Protein AF-A0A7W1DJX2-F1 (afdb_monomer_lite)

Radius of gyration: 24.58 Å; chains: 1; bounding box: 69×59×80 Å

Sequence (195 aa):
MTVAGSGSAAWFAEPSQADDTYANRGELVTDWLKRSTVPRAREVRRFLNENLAKVPQDHQLVLYRAHHERWHSAFSELIVARSLQLLGGDIEPEPESEAGTRIDFRACFADGEVGVEVVSPVFDPDAAEVMKRRSSLLEIIESLASPGWRIMVDSLPDLGPSDSKRGFKAAVERLLDNRAPGACSGPQAGRNSAA

Structure (mmCIF, N/CA/C/O backbone):
data_AF-A0A7W1DJX2-F1
#
_entry.id   AF-A0A7W1DJX2-F1
#
loop_
_atom_site.group_PDB
_atom_site.id
_atom_site.type_symbol
_atom_site.label_atom_id
_atom_site.label_alt_id
_atom_site.label_comp_id
_atom_site.label_asym_id
_atom_site.label_entity_id
_atom_site.label_seq_id
_atom_site.pdbx_PDB_ins_code
_atom_site.Cartn_x
_atom_site.Cartn_y
_atom_site.Cartn_z
_atom_site.occupancy
_atom_site.B_iso_or_equiv
_atom_site.auth_seq_id
_atom_site.auth_comp_id
_atom_site.auth_asym_id
_atom_site.auth_atom_id
_atom_site.pdbx_PDB_model_num
ATOM 1 N N . MET A 1 1 ? -36.131 -2.081 4.788 1.00 33.25 1 MET A N 1
ATOM 2 C CA . MET A 1 1 ? -35.997 -2.212 3.324 1.00 33.25 1 MET A CA 1
ATOM 3 C C . MET A 1 1 ? -34.660 -2.890 3.083 1.00 33.25 1 MET A C 1
ATOM 5 O O . MET A 1 1 ? -33.622 -2.272 3.257 1.00 33.25 1 MET A O 1
ATOM 9 N N . THR A 1 2 ? -34.686 -4.203 2.894 1.00 33.34 2 THR A N 1
ATOM 10 C CA . THR A 1 2 ? -33.507 -5.070 2.820 1.00 33.34 2 THR A CA 1
ATOM 11 C C . THR A 1 2 ? -32.995 -5.062 1.386 1.00 33.34 2 THR A C 1
ATOM 13 O O . THR A 1 2 ? -33.677 -5.559 0.492 1.00 33.34 2 THR A O 1
ATOM 16 N N . VAL A 1 3 ? -31.821 -4.475 1.153 1.00 35.72 3 VAL A N 1
ATOM 17 C CA . VAL A 1 3 ? -31.133 -4.612 -0.134 1.00 35.72 3 VAL A CA 1
ATOM 18 C C . VAL A 1 3 ? -30.334 -5.906 -0.084 1.00 35.72 3 VAL A C 1
ATOM 20 O O . VAL A 1 3 ? -29.414 -6.066 0.715 1.00 35.72 3 VAL A O 1
ATOM 23 N N . ALA A 1 4 ? -30.782 -6.853 -0.902 1.00 34.25 4 ALA A N 1
ATOM 24 C CA . ALA A 1 4 ? -30.157 -8.140 -1.134 1.00 34.25 4 ALA A CA 1
ATOM 25 C C . ALA A 1 4 ? -28.725 -7.973 -1.668 1.00 34.25 4 ALA A C 1
ATOM 27 O O . ALA A 1 4 ? -28.439 -7.053 -2.434 1.00 34.25 4 ALA A O 1
ATOM 28 N N . GLY A 1 5 ? -27.842 -8.882 -1.251 1.00 41.16 5 GLY A N 1
ATOM 29 C CA . GLY A 1 5 ? -26.417 -8.863 -1.556 1.00 41.16 5 GLY A CA 1
ATOM 30 C C . GLY A 1 5 ? -26.099 -8.786 -3.048 1.00 41.16 5 GLY A C 1
ATOM 31 O O . GLY A 1 5 ? -26.402 -9.696 -3.817 1.00 41.16 5 GLY A O 1
ATOM 32 N N . SER A 1 6 ? -25.400 -7.722 -3.429 1.00 37.31 6 SER A N 1
ATOM 33 C CA . SER A 1 6 ? -24.494 -7.719 -4.572 1.00 37.31 6 SER A CA 1
ATOM 34 C C . SER A 1 6 ? -23.137 -8.222 -4.084 1.00 37.31 6 SER A C 1
ATOM 36 O O . SER A 1 6 ? -22.627 -7.703 -3.089 1.00 37.31 6 SER A O 1
ATOM 38 N N . GLY A 1 7 ? -22.559 -9.228 -4.746 1.00 41.19 7 GLY A N 1
ATOM 39 C CA . GLY A 1 7 ? -21.215 -9.718 -4.433 1.00 41.19 7 GLY A CA 1
ATOM 40 C C . GLY A 1 7 ? -20.239 -8.550 -4.282 1.00 41.19 7 GLY A C 1
ATOM 41 O O . GLY A 1 7 ? -20.238 -7.647 -5.115 1.00 41.19 7 GLY A O 1
ATOM 42 N N . SER A 1 8 ? -19.483 -8.533 -3.182 1.00 48.84 8 SER A N 1
ATOM 43 C CA . SER A 1 8 ? -18.528 -7.467 -2.869 1.00 48.84 8 SER A CA 1
ATOM 44 C C . SER A 1 8 ? -17.582 -7.286 -4.056 1.00 48.84 8 SER A C 1
ATOM 46 O O . SER A 1 8 ? -16.760 -8.156 -4.345 1.00 48.84 8 SER A O 1
ATOM 48 N N . ALA A 1 9 ? -17.752 -6.191 -4.798 1.00 70.56 9 ALA A N 1
ATOM 49 C CA . ALA A 1 9 ? -16.815 -5.819 -5.840 1.00 70.56 9 ALA A CA 1
ATOM 50 C C . ALA A 1 9 ? -15.470 -5.558 -5.156 1.00 70.56 9 ALA A C 1
ATOM 52 O O . ALA A 1 9 ? -15.380 -4.719 -4.261 1.00 70.56 9 ALA A O 1
ATOM 53 N N . ALA A 1 10 ? -14.449 -6.320 -5.536 1.00 86.44 10 ALA A N 1
ATOM 54 C CA . ALA A 1 10 ? -13.111 -6.156 -4.993 1.00 86.44 10 ALA A CA 1
ATOM 55 C C . ALA A 1 10 ? -12.605 -4.727 -5.250 1.00 86.44 10 ALA A C 1
ATOM 57 O O . ALA A 1 10 ? -12.715 -4.228 -6.371 1.00 86.44 10 ALA A O 1
ATOM 58 N N . TRP A 1 11 ? -12.013 -4.096 -4.232 1.00 93.50 11 TRP A N 1
ATOM 59 C CA . TRP A 1 11 ? -11.404 -2.765 -4.342 1.00 93.50 11 TRP A CA 1
ATOM 60 C C . TRP A 1 11 ? -10.281 -2.741 -5.387 1.00 93.50 11 TRP A C 1
ATOM 62 O O . TRP A 1 11 ? -10.164 -1.800 -6.168 1.00 93.50 11 TRP A O 1
ATOM 72 N N . PHE A 1 12 ? -9.496 -3.817 -5.446 1.00 94.62 12 PHE A N 1
ATOM 73 C CA . PHE A 1 12 ? -8.469 -4.045 -6.456 1.00 94.62 12 PHE A CA 1
ATOM 74 C C . PHE A 1 12 ? -8.822 -5.276 -7.293 1.00 94.62 12 PHE A C 1
ATOM 76 O O . PHE A 1 12 ? -8.425 -6.397 -6.964 1.00 94.62 12 PHE A O 1
ATOM 83 N N . ALA A 1 13 ? -9.603 -5.079 -8.353 1.00 94.94 13 ALA A N 1
ATOM 84 C CA . ALA A 1 13 ? -10.030 -6.159 -9.240 1.00 94.94 13 ALA A CA 1
ATOM 85 C C . ALA A 1 13 ? -8.870 -6.740 -10.071 1.00 94.94 13 ALA A C 1
ATOM 87 O O . ALA A 1 13 ? -7.906 -6.045 -10.396 1.00 94.94 13 ALA A O 1
ATOM 88 N N . GLU A 1 14 ? -8.980 -8.019 -10.437 1.00 93.88 14 GLU A N 1
ATOM 89 C CA . GLU A 1 14 ? -8.076 -8.633 -11.415 1.00 93.88 14 GLU A CA 1
ATOM 90 C C . GLU A 1 14 ? -8.341 -8.029 -12.810 1.00 93.88 14 GLU A C 1
ATOM 92 O O . GLU A 1 14 ? -9.506 -7.929 -13.212 1.00 93.88 14 GLU A O 1
ATOM 97 N N . PRO A 1 15 ? -7.299 -7.635 -13.565 1.00 95.19 15 PRO A N 1
ATOM 98 C CA . PRO A 1 15 ? -7.458 -7.176 -14.941 1.00 95.19 15 PRO A CA 1
ATOM 99 C C . PRO A 1 15 ? -7.988 -8.293 -15.847 1.00 95.19 15 PRO A C 1
ATOM 101 O O . PRO A 1 15 ? -7.634 -9.462 -15.709 1.00 95.19 15 PRO A O 1
ATOM 104 N N . SER A 1 16 ? -8.818 -7.921 -16.823 1.00 92.75 16 SER A N 1
ATOM 105 C CA . SER A 1 16 ? -9.370 -8.858 -17.809 1.00 92.75 16 SER A CA 1
ATOM 106 C C . SER A 1 16 ? -8.402 -9.191 -18.947 1.00 92.75 16 SER A C 1
ATOM 108 O O . SER A 1 16 ? -8.580 -10.198 -19.631 1.00 92.75 16 SER A O 1
ATOM 110 N N . GLN A 1 17 ? -7.391 -8.349 -19.166 1.00 94.81 17 GLN A N 1
ATOM 111 C CA . GLN A 1 17 ? -6.378 -8.521 -20.203 1.00 94.81 17 GLN A CA 1
ATOM 112 C C . GLN A 1 17 ? -5.052 -8.958 -19.583 1.00 94.81 17 GLN A C 1
ATOM 114 O O . GLN A 1 17 ? -4.682 -8.494 -18.507 1.00 94.81 17 GLN A O 1
ATOM 119 N N . ALA A 1 18 ? -4.344 -9.853 -20.274 1.00 94.38 18 ALA A N 1
ATOM 120 C CA . ALA A 1 18 ? -3.027 -10.303 -19.850 1.00 94.38 18 ALA A CA 1
ATOM 121 C C . ALA A 1 18 ? -1.993 -9.178 -19.990 1.00 94.38 18 ALA A C 1
ATOM 123 O O . ALA A 1 18 ? -1.867 -8.565 -21.049 1.00 94.38 18 ALA A O 1
ATOM 124 N N . ASP A 1 19 ? -1.227 -8.960 -18.930 1.00 93.94 19 ASP A N 1
ATOM 125 C CA . ASP A 1 19 ? -0.112 -8.027 -18.865 1.00 93.94 19 ASP A CA 1
ATOM 126 C C . ASP A 1 19 ? 0.943 -8.579 -17.898 1.00 93.94 19 ASP A C 1
ATOM 128 O O . ASP A 1 19 ? 0.924 -8.358 -16.683 1.00 93.94 19 ASP A O 1
ATOM 132 N N . ASP A 1 20 ? 1.907 -9.304 -18.455 1.00 92.94 20 ASP A N 1
ATOM 133 C CA . ASP A 1 20 ? 2.959 -9.951 -17.674 1.00 92.94 20 ASP A CA 1
ATOM 134 C C . ASP A 1 20 ? 4.145 -9.016 -17.394 1.00 92.94 20 ASP A C 1
ATOM 136 O O . ASP A 1 20 ? 5.288 -9.472 -17.257 1.00 92.94 20 ASP A O 1
ATOM 140 N N . THR A 1 21 ? 3.918 -7.700 -17.370 1.00 89.81 21 THR A N 1
ATOM 141 C CA . THR A 1 21 ? 4.947 -6.707 -17.047 1.00 89.81 21 THR A CA 1
ATOM 142 C C . THR A 1 21 ? 4.876 -6.269 -15.582 1.00 89.81 21 THR A C 1
ATOM 144 O O . THR A 1 21 ? 3.834 -6.306 -14.921 1.00 89.81 21 THR A O 1
ATOM 147 N N . TYR A 1 22 ? 6.034 -5.881 -15.052 1.00 89.94 22 TYR A N 1
ATOM 148 C CA . TYR A 1 22 ? 6.157 -5.297 -13.719 1.00 89.94 22 TYR A CA 1
ATOM 149 C C . TYR A 1 22 ? 5.893 -3.785 -13.770 1.00 89.94 22 TYR A C 1
ATOM 151 O O . TYR A 1 22 ? 5.678 -3.220 -14.845 1.00 89.94 22 TYR A O 1
ATOM 159 N N . ALA A 1 23 ? 5.883 -3.145 -12.599 1.00 87.31 23 ALA A N 1
ATOM 160 C CA . ALA A 1 23 ? 5.737 -1.701 -12.500 1.00 87.31 23 ALA A CA 1
ATOM 161 C C . ALA A 1 23 ? 6.861 -0.999 -13.276 1.00 87.31 23 ALA A C 1
ATOM 163 O O . ALA A 1 23 ? 8.038 -1.341 -13.120 1.00 87.31 23 ALA A O 1
ATOM 164 N N . ASN A 1 24 ? 6.491 -0.020 -14.094 1.00 83.81 24 ASN A N 1
ATOM 165 C CA . ASN A 1 24 ? 7.441 0.868 -14.745 1.00 83.81 24 ASN A CA 1
ATOM 166 C C . ASN A 1 24 ? 8.019 1.851 -13.723 1.00 83.81 24 ASN A C 1
ATOM 168 O O . ASN A 1 24 ? 7.435 2.126 -12.671 1.00 83.81 24 ASN A O 1
ATOM 172 N N . ARG A 1 25 ? 9.178 2.427 -14.040 1.00 78.06 25 ARG A N 1
ATOM 173 C CA . ARG A 1 25 ? 9.756 3.475 -13.202 1.00 78.06 25 ARG A CA 1
ATOM 174 C C . ARG A 1 25 ? 8.813 4.683 -13.146 1.00 78.06 25 ARG A C 1
ATOM 176 O O . ARG A 1 25 ? 8.364 5.169 -14.177 1.00 78.06 25 ARG A O 1
ATOM 183 N N . GLY A 1 26 ? 8.535 5.165 -11.935 1.00 78.50 26 GLY A N 1
ATOM 184 C CA . GLY A 1 26 ? 7.630 6.298 -11.701 1.00 78.50 26 GLY A CA 1
ATOM 185 C C . GLY A 1 26 ? 6.141 5.957 -11.805 1.00 78.50 26 GLY A C 1
ATOM 186 O O . GLY A 1 26 ? 5.311 6.824 -11.551 1.00 78.50 26 GLY A O 1
ATOM 187 N N . GLU A 1 27 ? 5.790 4.713 -12.139 1.00 88.25 27 GLU A N 1
ATOM 188 C CA . GLU A 1 27 ? 4.404 4.260 -12.120 1.00 88.25 27 GLU A CA 1
ATOM 189 C C . GLU A 1 27 ? 3.911 4.107 -10.679 1.00 88.25 27 GLU A C 1
ATOM 191 O O . GLU A 1 27 ? 4.596 3.540 -9.821 1.00 88.25 27 GLU A O 1
ATOM 196 N N . LEU A 1 28 ? 2.694 4.586 -10.413 1.00 89.81 28 LEU A N 1
ATOM 197 C CA . LEU A 1 28 ? 2.045 4.358 -9.130 1.00 89.81 28 LEU A CA 1
ATOM 198 C C . LEU A 1 28 ? 1.745 2.869 -8.966 1.00 89.81 28 LEU A C 1
ATOM 200 O O . LEU A 1 28 ? 1.235 2.216 -9.876 1.00 89.81 28 LEU A O 1
ATOM 204 N N . VAL A 1 29 ? 1.982 2.334 -7.766 1.00 92.81 29 VAL A N 1
ATOM 205 C CA . VAL A 1 29 ? 1.725 0.914 -7.480 1.00 92.81 29 VAL A CA 1
ATOM 206 C C . VAL A 1 29 ? 0.274 0.549 -7.795 1.00 92.81 29 VAL A C 1
ATOM 208 O O . VAL A 1 29 ? 0.016 -0.497 -8.378 1.00 92.81 29 VAL A O 1
ATOM 211 N N . THR A 1 30 ? -0.674 1.432 -7.481 1.00 94.62 30 THR A N 1
ATOM 212 C CA . THR A 1 30 ? -2.095 1.212 -7.779 1.00 94.62 30 THR A CA 1
ATOM 213 C C . THR A 1 30 ? -2.394 1.129 -9.276 1.00 94.62 30 THR A C 1
ATOM 215 O O . THR A 1 30 ? -3.248 0.337 -9.662 1.00 94.62 30 THR A O 1
ATOM 218 N N . ASP A 1 31 ? -1.684 1.869 -10.127 1.00 94.75 31 ASP A N 1
ATOM 219 C CA . ASP A 1 31 ? -1.866 1.802 -11.581 1.00 94.75 31 ASP A CA 1
ATOM 220 C C . ASP A 1 31 ? -1.257 0.527 -12.163 1.00 94.75 31 ASP A C 1
ATOM 222 O O . ASP A 1 31 ? -1.909 -0.163 -12.950 1.00 94.75 31 ASP A O 1
ATOM 226 N N . TRP A 1 32 ? -0.084 0.124 -11.668 1.00 95.94 32 TRP A N 1
ATOM 227 C CA . TRP A 1 32 ? 0.483 -1.182 -11.994 1.00 95.94 32 TRP A CA 1
ATOM 228 C C . TRP A 1 32 ? -0.469 -2.326 -11.604 1.00 95.94 32 TRP A C 1
ATOM 230 O O . TRP A 1 32 ? -0.717 -3.232 -12.404 1.00 95.94 32 TRP A O 1
ATOM 240 N N . LEU A 1 33 ? -1.067 -2.273 -10.407 1.00 96.56 33 LEU A N 1
ATOM 241 C CA . LEU A 1 33 ? -2.028 -3.281 -9.947 1.00 96.56 33 LEU A CA 1
ATOM 242 C C . LEU A 1 33 ? -3.316 -3.321 -10.782 1.00 96.56 33 LEU A C 1
ATOM 244 O O . LEU A 1 33 ? -3.929 -4.384 -10.848 1.00 96.56 33 LEU A O 1
ATOM 248 N N . LYS A 1 34 ? -3.732 -2.219 -11.420 1.00 95.06 34 LYS A N 1
ATOM 249 C CA . LYS A 1 34 ? -4.924 -2.202 -12.290 1.00 95.06 34 LYS A CA 1
ATOM 250 C C . LYS A 1 34 ? -4.721 -2.966 -13.593 1.00 95.06 34 LYS A C 1
ATOM 252 O O . LYS A 1 34 ? -5.702 -3.452 -14.144 1.00 95.06 34 LYS A O 1
ATOM 257 N N . ARG A 1 35 ? -3.488 -3.038 -14.104 1.00 96.12 35 ARG A N 1
ATOM 258 C CA . ARG A 1 35 ? -3.194 -3.649 -15.411 1.00 96.12 35 ARG A CA 1
ATOM 259 C C . ARG A 1 35 ? -2.477 -4.991 -15.324 1.00 96.12 35 ARG A C 1
ATOM 261 O O . ARG A 1 35 ? -2.770 -5.863 -16.123 1.00 96.12 35 ARG A O 1
ATOM 268 N N . SER A 1 36 ? -1.580 -5.184 -14.356 1.00 96.00 36 SER A N 1
ATOM 269 C CA . SER A 1 36 ? -0.636 -6.306 -14.367 1.00 96.00 36 SER A CA 1
ATOM 270 C C . SER A 1 36 ? -1.241 -7.638 -13.917 1.00 96.00 36 SER A C 1
ATOM 272 O O . SER A 1 36 ? -1.871 -7.730 -12.858 1.00 96.00 36 SER A O 1
ATOM 274 N N . THR A 1 37 ? -0.962 -8.703 -14.667 1.00 96.50 37 THR A N 1
ATOM 275 C CA . THR A 1 37 ? -1.317 -10.098 -14.360 1.00 96.50 37 THR A CA 1
ATOM 276 C C . THR A 1 37 ? -0.175 -10.911 -13.760 1.00 96.50 37 THR A C 1
ATOM 278 O O . THR A 1 37 ? -0.350 -12.107 -13.514 1.00 96.50 37 THR A O 1
ATOM 281 N N . VAL A 1 38 ? 0.989 -10.306 -13.487 1.00 96.06 38 VAL A N 1
ATOM 282 C CA . VAL A 1 38 ? 2.111 -11.053 -12.894 1.00 96.06 38 VAL A CA 1
ATOM 283 C C . VAL A 1 38 ? 1.725 -11.616 -11.517 1.00 96.06 38 VAL A C 1
ATOM 285 O O . VAL A 1 38 ? 0.980 -10.962 -10.778 1.00 96.06 38 VAL A O 1
ATOM 288 N N . PRO A 1 39 ? 2.262 -12.784 -11.103 1.00 95.56 39 PRO A N 1
ATOM 289 C CA . PRO A 1 39 ? 1.892 -13.418 -9.834 1.00 95.56 39 PRO A CA 1
ATOM 290 C C . PRO A 1 39 ? 1.996 -12.484 -8.624 1.00 95.56 39 PRO A C 1
ATOM 292 O O . PRO A 1 39 ? 1.115 -12.467 -7.774 1.00 95.56 39 PRO A O 1
ATOM 295 N N . ARG A 1 40 ? 3.023 -11.626 -8.584 1.00 95.12 40 ARG A N 1
ATOM 296 C CA . ARG A 1 40 ? 3.190 -10.641 -7.508 1.00 95.12 40 ARG A CA 1
ATOM 297 C C . ARG A 1 40 ? 2.035 -9.635 -7.434 1.00 95.12 40 ARG A C 1
ATOM 299 O O . ARG A 1 40 ? 1.611 -9.304 -6.335 1.00 95.12 40 ARG A O 1
ATOM 306 N N . ALA A 1 41 ? 1.531 -9.150 -8.568 1.00 96.12 41 ALA A N 1
ATOM 307 C CA . ALA A 1 41 ? 0.415 -8.206 -8.586 1.00 96.12 41 ALA A CA 1
ATOM 308 C C . ALA A 1 41 ? -0.873 -8.870 -8.074 1.00 96.12 41 ALA A C 1
ATOM 310 O O . ALA A 1 41 ? -1.587 -8.278 -7.269 1.00 96.12 41 ALA A O 1
ATOM 311 N N . ARG A 1 42 ? -1.112 -10.134 -8.455 1.00 96.44 42 ARG A N 1
ATOM 312 C CA . ARG A 1 42 ? -2.235 -10.943 -7.946 1.00 96.44 42 ARG A CA 1
ATOM 313 C C . ARG A 1 42 ? -2.189 -11.101 -6.433 1.00 96.44 42 ARG A C 1
ATOM 315 O O . ARG A 1 42 ? -3.187 -10.875 -5.758 1.00 96.44 42 ARG A O 1
ATOM 322 N N . GLU A 1 43 ? -1.019 -11.442 -5.908 1.00 97.44 43 GLU A N 1
ATOM 323 C CA . GLU A 1 43 ? -0.788 -11.606 -4.473 1.00 97.44 43 GLU A CA 1
ATOM 324 C C . GLU A 1 43 ? -1.017 -10.307 -3.696 1.00 97.44 43 GLU A C 1
ATOM 326 O O . GLU A 1 43 ? -1.687 -10.3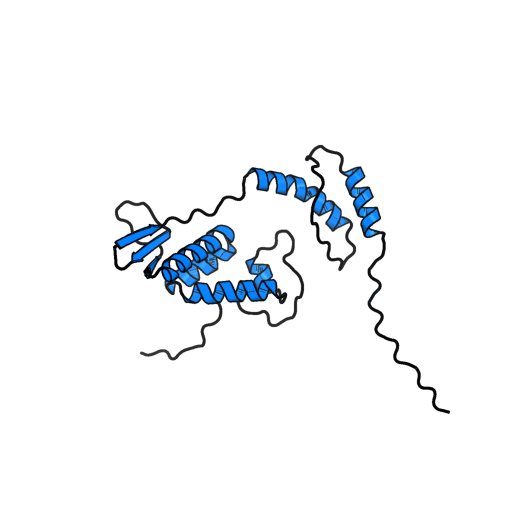12 -2.665 1.00 97.44 43 GLU A O 1
ATOM 331 N N . VAL A 1 44 ? -0.536 -9.177 -4.222 1.00 96.44 44 VAL A N 1
ATOM 332 C CA . VAL A 1 44 ? -0.777 -7.863 -3.612 1.00 96.44 44 VAL A CA 1
ATOM 333 C C . VAL A 1 44 ? -2.265 -7.508 -3.646 1.00 96.44 44 VAL A C 1
ATOM 335 O O . VAL A 1 44 ? -2.803 -7.107 -2.618 1.00 96.44 44 VAL A O 1
ATOM 338 N N . ARG A 1 45 ? -2.963 -7.700 -4.777 1.00 97.44 45 ARG A N 1
ATOM 339 C CA . ARG A 1 45 ? -4.420 -7.482 -4.858 1.00 97.44 45 ARG A CA 1
ATOM 340 C C . ARG A 1 45 ? -5.173 -8.347 -3.853 1.00 97.44 45 ARG A C 1
ATOM 342 O O . ARG A 1 45 ? -6.028 -7.832 -3.137 1.00 97.44 45 ARG A O 1
ATOM 349 N N . ARG A 1 46 ? -4.844 -9.640 -3.776 1.00 97.06 46 ARG A N 1
ATOM 350 C CA . ARG A 1 46 ? -5.431 -10.575 -2.809 1.00 97.06 46 ARG A CA 1
ATOM 351 C C . ARG A 1 46 ? -5.241 -10.065 -1.384 1.00 97.06 46 ARG A C 1
ATOM 353 O O . ARG A 1 46 ? -6.230 -9.871 -0.687 1.00 97.06 46 ARG A O 1
ATOM 360 N N . PHE A 1 47 ? -3.998 -9.774 -1.000 1.00 97.06 47 PHE A N 1
ATOM 361 C CA . PHE A 1 47 ? -3.663 -9.263 0.325 1.00 97.06 47 PHE A CA 1
ATOM 362 C C . PHE A 1 47 ? -4.454 -7.994 0.670 1.00 97.06 47 PHE A C 1
ATOM 364 O O . PHE A 1 47 ? -5.042 -7.911 1.747 1.00 97.06 47 PHE A O 1
ATOM 371 N N . LEU A 1 48 ? -4.492 -7.016 -0.240 1.00 97.19 48 LEU A N 1
ATOM 372 C CA . LEU A 1 48 ? -5.199 -5.755 -0.020 1.00 97.19 48 LEU A CA 1
ATOM 373 C C . LEU A 1 48 ? -6.702 -5.971 0.136 1.00 97.19 48 LEU A C 1
ATOM 375 O O . LEU A 1 48 ? -7.285 -5.476 1.094 1.00 97.19 48 LEU A O 1
ATOM 379 N N . ASN A 1 49 ? -7.328 -6.721 -0.772 1.00 97.06 49 ASN A N 1
ATOM 380 C CA . ASN A 1 49 ? -8.770 -6.957 -0.734 1.00 97.06 49 ASN A CA 1
ATOM 381 C C . ASN A 1 49 ? -9.188 -7.739 0.517 1.00 97.06 49 ASN A C 1
ATOM 383 O O . ASN A 1 49 ? -10.161 -7.367 1.168 1.00 97.06 49 ASN A O 1
ATOM 387 N N . GLU A 1 50 ? -8.448 -8.795 0.870 1.00 96.31 50 GLU A N 1
ATOM 388 C CA . GLU A 1 50 ? -8.726 -9.611 2.056 1.00 96.31 50 GLU A CA 1
ATOM 389 C C . GLU A 1 50 ? -8.654 -8.787 3.340 1.00 96.31 50 GLU A C 1
ATOM 391 O O . GLU A 1 50 ? -9.501 -8.942 4.217 1.00 96.31 50 GLU A O 1
ATOM 396 N N . ASN A 1 51 ? -7.664 -7.900 3.447 1.00 96.56 51 ASN A N 1
ATOM 397 C CA . ASN A 1 51 ? -7.459 -7.092 4.640 1.00 96.56 51 ASN A CA 1
ATOM 398 C C . ASN A 1 51 ? -8.384 -5.873 4.691 1.00 96.56 51 ASN A C 1
ATOM 400 O O . ASN A 1 51 ? -8.973 -5.619 5.738 1.00 96.56 51 ASN A O 1
ATOM 404 N N . LEU A 1 52 ? -8.599 -5.165 3.579 1.00 95.38 52 LEU A N 1
ATOM 405 C CA . LEU A 1 52 ? -9.548 -4.049 3.530 1.00 95.38 52 LEU A CA 1
ATOM 406 C C . LEU A 1 52 ? -10.959 -4.499 3.899 1.00 95.38 52 LEU A C 1
ATOM 408 O O . LEU A 1 52 ? -11.623 -3.824 4.674 1.00 95.38 52 LEU A O 1
ATOM 412 N N . ALA A 1 53 ? -11.391 -5.677 3.440 1.00 94.75 53 ALA A N 1
ATOM 413 C CA . ALA A 1 53 ? -12.713 -6.212 3.762 1.00 94.75 53 ALA A CA 1
ATOM 414 C C . ALA A 1 53 ? -12.947 -6.465 5.268 1.00 94.75 53 ALA A C 1
ATOM 416 O O . ALA A 1 53 ? -14.085 -6.703 5.669 1.00 94.75 53 ALA A O 1
ATOM 417 N N . LYS A 1 54 ? -11.896 -6.453 6.102 1.00 94.25 54 LYS A N 1
ATOM 418 C CA . LYS A 1 54 ? -11.986 -6.625 7.564 1.00 94.25 54 LYS A CA 1
ATOM 419 C C . LYS A 1 54 ? -11.986 -5.309 8.340 1.00 94.25 54 LYS A C 1
ATOM 421 O O . LYS A 1 54 ? -12.287 -5.315 9.531 1.00 94.25 54 LYS A O 1
ATOM 426 N N . VAL A 1 55 ? -11.637 -4.206 7.690 1.00 91.69 55 VAL A N 1
ATOM 427 C CA . VAL A 1 55 ? -11.684 -2.864 8.277 1.00 91.69 55 VAL A CA 1
ATOM 428 C C . VAL A 1 55 ? -13.134 -2.348 8.217 1.00 91.69 55 VAL A C 1
ATOM 430 O O . VAL A 1 55 ? -13.860 -2.735 7.292 1.00 91.69 55 VAL A O 1
ATOM 433 N N . PRO A 1 56 ? -13.593 -1.501 9.164 1.00 90.56 56 PRO A N 1
ATOM 434 C CA . PRO A 1 56 ? -14.920 -0.890 9.099 1.00 90.56 56 PRO A CA 1
ATOM 435 C C . PRO A 1 56 ? -15.217 -0.267 7.734 1.00 90.56 56 PRO A C 1
ATOM 437 O O . PRO A 1 56 ? -14.356 0.383 7.140 1.00 90.56 56 PRO A O 1
ATOM 440 N N . GLN A 1 57 ? -16.435 -0.491 7.233 1.00 89.38 57 GLN A N 1
ATOM 441 C CA . GLN A 1 57 ? -16.816 -0.201 5.847 1.00 89.38 57 GLN A CA 1
ATOM 442 C C . GLN A 1 57 ? -16.536 1.251 5.439 1.00 89.38 57 GLN A C 1
ATOM 444 O O . GLN A 1 57 ? -16.018 1.485 4.345 1.00 89.38 57 GLN A O 1
ATOM 449 N N . ASP A 1 58 ? -16.815 2.200 6.329 1.00 86.31 58 ASP A N 1
ATOM 450 C CA . ASP A 1 58 ? -16.625 3.629 6.073 1.00 86.31 58 ASP A CA 1
ATOM 451 C C . ASP A 1 58 ? -15.146 3.990 5.858 1.00 86.31 58 ASP A C 1
ATOM 453 O O . ASP A 1 58 ? -14.825 4.855 5.042 1.00 86.31 58 ASP A O 1
ATOM 457 N N . HIS A 1 59 ? -14.229 3.250 6.489 1.00 88.94 59 HIS A N 1
ATOM 458 C CA . HIS A 1 59 ? -12.786 3.470 6.362 1.00 88.94 59 HIS A CA 1
ATOM 459 C C . HIS A 1 59 ? -12.147 2.716 5.196 1.00 88.94 59 HIS A C 1
ATOM 461 O O . HIS A 1 59 ? -11.056 3.065 4.746 1.00 88.94 59 HIS A O 1
ATOM 467 N N . GLN A 1 60 ? -12.825 1.711 4.632 1.00 92.56 60 GLN A N 1
ATOM 468 C CA . GLN A 1 60 ? -12.301 0.976 3.474 1.00 92.56 60 GLN A CA 1
ATOM 469 C C . GLN A 1 60 ? -12.080 1.902 2.274 1.00 92.56 60 GLN A C 1
ATOM 471 O O . GLN A 1 60 ? -11.043 1.828 1.614 1.00 92.56 60 GLN A O 1
ATOM 476 N N . LEU A 1 61 ? -13.034 2.804 2.008 1.00 91.00 61 LEU A N 1
ATOM 477 C CA . LEU A 1 61 ? -12.932 3.766 0.909 1.00 91.00 61 LEU A CA 1
ATOM 478 C C . LEU A 1 61 ? -11.825 4.800 1.158 1.00 91.00 61 LEU A C 1
ATOM 480 O O . LEU A 1 61 ? -11.135 5.192 0.213 1.00 91.00 61 LEU A O 1
ATOM 484 N N . VAL A 1 62 ? -11.656 5.229 2.412 1.00 91.06 62 VAL A N 1
ATOM 485 C CA . VAL A 1 62 ? -10.602 6.166 2.827 1.00 91.06 62 VAL A CA 1
ATOM 486 C C . VAL A 1 62 ? -9.234 5.545 2.569 1.00 91.06 62 VAL A C 1
ATOM 488 O O . VAL A 1 62 ? -8.441 6.109 1.812 1.00 91.06 62 VAL A O 1
ATOM 491 N N . LEU A 1 63 ? -9.000 4.334 3.081 1.00 92.19 63 LEU A N 1
ATOM 492 C CA . LEU A 1 63 ? -7.763 3.594 2.846 1.00 92.19 63 LEU A CA 1
ATOM 493 C C . LEU A 1 63 ? -7.535 3.317 1.360 1.00 92.19 63 LEU A C 1
ATOM 495 O O . LEU A 1 63 ? -6.421 3.501 0.874 1.00 92.19 63 LEU A O 1
ATOM 499 N N . TYR A 1 64 ? -8.563 2.911 0.610 1.00 92.75 64 TYR A N 1
ATOM 500 C CA . TYR A 1 64 ? -8.438 2.667 -0.828 1.00 92.75 64 TYR A CA 1
ATOM 501 C C . TYR A 1 64 ? -7.938 3.910 -1.581 1.00 92.75 64 TYR A C 1
ATOM 503 O O . TYR A 1 64 ? -6.994 3.818 -2.370 1.00 92.75 64 TYR A O 1
ATOM 511 N N . ARG A 1 65 ? -8.513 5.088 -1.303 1.00 92.25 65 ARG A N 1
ATOM 512 C CA . ARG A 1 65 ? -8.056 6.360 -1.891 1.00 92.25 65 ARG A CA 1
ATOM 513 C C . ARG A 1 65 ? -6.645 6.717 -1.429 1.00 92.25 65 ARG A C 1
ATOM 515 O O . ARG A 1 65 ? -5.804 7.065 -2.255 1.00 92.25 65 ARG A O 1
ATOM 522 N N . ALA A 1 66 ? -6.355 6.542 -0.142 1.00 91.31 66 ALA A N 1
ATOM 523 C CA . ALA A 1 66 ? -5.038 6.817 0.418 1.00 91.31 66 ALA A CA 1
ATOM 524 C C . ALA A 1 66 ? -3.934 5.939 -0.201 1.00 91.31 66 ALA A C 1
ATOM 526 O O . ALA A 1 66 ? -2.815 6.415 -0.366 1.00 91.31 66 ALA A O 1
ATOM 527 N N . HIS A 1 67 ? -4.222 4.704 -0.629 1.00 93.12 67 HIS A N 1
ATOM 528 C CA . HIS A 1 67 ? -3.244 3.874 -1.350 1.00 93.12 67 HIS A CA 1
ATOM 529 C C . HIS A 1 67 ? -2.838 4.472 -2.706 1.00 93.12 67 HIS A C 1
ATOM 531 O O . HIS A 1 67 ? -1.724 4.225 -3.169 1.00 93.12 67 HIS A O 1
ATOM 537 N N . HIS A 1 68 ? -3.709 5.254 -3.351 1.00 90.31 68 HIS A N 1
ATOM 538 C CA . HIS A 1 68 ? -3.378 5.918 -4.611 1.00 90.31 68 HIS A CA 1
ATOM 539 C C . HIS A 1 68 ? -2.428 7.104 -4.398 1.00 90.31 68 HIS A C 1
ATOM 541 O O . HIS A 1 68 ? -1.476 7.270 -5.153 1.00 90.31 68 HIS A O 1
ATOM 547 N N . GLU A 1 69 ? -2.655 7.886 -3.343 1.00 87.31 69 GLU A N 1
ATOM 548 C CA . GLU A 1 69 ? -1.932 9.138 -3.082 1.00 87.31 69 GLU A CA 1
ATOM 549 C C . GLU A 1 69 ? -0.682 8.943 -2.212 1.00 87.31 69 GLU A C 1
ATOM 551 O O . GLU A 1 69 ? 0.342 9.595 -2.405 1.00 87.31 69 GLU A O 1
ATOM 556 N N . ARG A 1 70 ? -0.767 8.048 -1.223 1.00 88.62 70 ARG A N 1
ATOM 557 C CA . ARG A 1 70 ? 0.194 7.879 -0.124 1.00 88.62 70 ARG A CA 1
ATOM 558 C C . ARG A 1 70 ? 0.431 6.399 0.170 1.00 88.62 70 ARG A C 1
ATOM 560 O O . ARG A 1 70 ? 0.297 5.958 1.311 1.00 88.62 70 ARG A O 1
ATOM 567 N N . TRP A 1 71 ? 0.807 5.640 -0.861 1.00 89.94 71 TRP A N 1
ATOM 568 C CA . TRP A 1 71 ? 0.940 4.176 -0.820 1.00 89.94 71 TRP A CA 1
ATOM 569 C C . TRP A 1 71 ? 1.558 3.628 0.476 1.00 89.94 71 TRP A C 1
ATOM 571 O O . TRP A 1 71 ? 0.939 2.811 1.146 1.00 89.94 71 TRP A O 1
ATOM 581 N N . HIS A 1 72 ? 2.755 4.087 0.861 1.00 87.50 72 HIS A N 1
ATOM 582 C CA . HIS A 1 72 ? 3.461 3.552 2.033 1.00 87.50 72 HIS A CA 1
ATOM 583 C C . HIS A 1 72 ? 2.736 3.813 3.355 1.00 87.50 72 HIS A C 1
ATOM 585 O O . HIS A 1 72 ? 2.691 2.930 4.212 1.00 87.50 72 HIS A O 1
ATOM 591 N N . SER A 1 73 ? 2.142 4.998 3.498 1.00 88.38 73 SER A N 1
ATOM 592 C CA . SER A 1 73 ? 1.380 5.366 4.690 1.00 88.38 73 SER A CA 1
ATOM 593 C C . SER A 1 73 ? 0.106 4.542 4.787 1.00 88.38 73 SER A C 1
ATOM 595 O O . SER A 1 73 ? -0.064 3.841 5.777 1.00 88.38 73 SER A O 1
ATOM 597 N N . ALA A 1 74 ? -0.701 4.505 3.726 1.00 92.38 74 ALA A N 1
ATOM 598 C CA . ALA A 1 74 ? -1.944 3.738 3.710 1.00 92.38 74 ALA A CA 1
ATOM 599 C C . ALA A 1 74 ? -1.713 2.223 3.871 1.00 92.38 74 ALA A C 1
ATOM 601 O O . ALA A 1 74 ? -2.489 1.531 4.529 1.00 92.38 74 ALA A O 1
ATOM 602 N N . PHE A 1 75 ? -0.624 1.699 3.300 1.00 93.31 75 PHE A N 1
ATOM 603 C CA . PHE A 1 75 ? -0.260 0.293 3.449 1.00 93.31 75 PHE A CA 1
ATOM 604 C C . PHE A 1 75 ? 0.166 -0.036 4.886 1.00 93.31 75 PHE A C 1
ATOM 606 O O . PHE A 1 75 ? -0.256 -1.054 5.432 1.00 93.31 75 PHE A O 1
ATOM 613 N N . SER A 1 76 ? 0.969 0.829 5.517 1.00 91.75 76 SER A N 1
ATOM 614 C CA . SER A 1 76 ? 1.371 0.666 6.925 1.00 91.75 76 SER A CA 1
ATOM 615 C C . SER A 1 76 ? 0.161 0.744 7.852 1.00 91.75 76 SER A C 1
ATOM 617 O O . SER A 1 76 ? 0.007 -0.084 8.746 1.00 91.75 76 SER A O 1
ATOM 619 N N . GLU A 1 77 ? -0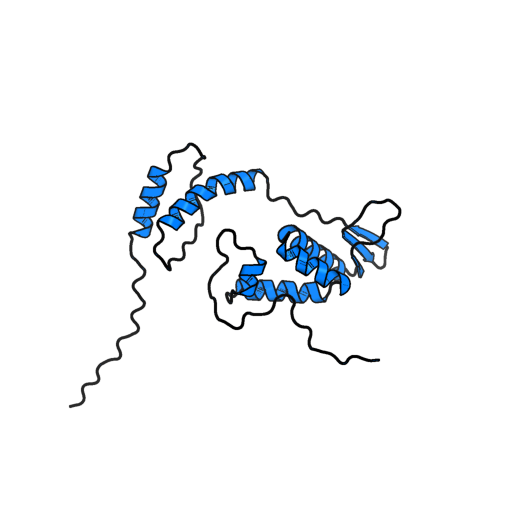.727 1.695 7.586 1.00 93.56 77 GLU A N 1
ATOM 620 C CA . GLU A 1 77 ? -1.976 1.896 8.306 1.00 93.56 77 GLU A CA 1
ATOM 621 C C . GLU A 1 77 ? -2.859 0.632 8.264 1.00 93.56 77 GLU A C 1
ATOM 623 O O . GLU A 1 77 ? -3.278 0.126 9.308 1.00 93.56 77 GLU A O 1
ATOM 628 N N . LEU A 1 78 ? -3.037 0.032 7.079 1.00 95.19 78 LEU A N 1
ATOM 629 C CA . LEU A 1 78 ? -3.767 -1.229 6.910 1.00 95.19 78 LEU A CA 1
ATOM 630 C C . LEU A 1 78 ? -3.123 -2.395 7.680 1.00 95.19 78 LEU A C 1
ATOM 632 O O . LEU A 1 78 ? -3.831 -3.187 8.307 1.00 95.19 78 LEU A O 1
ATOM 636 N N . ILE A 1 79 ? -1.791 -2.516 7.635 1.00 94.50 79 ILE A N 1
ATOM 637 C CA . ILE A 1 79 ? -1.046 -3.560 8.356 1.00 94.50 79 ILE A CA 1
ATOM 638 C C . ILE A 1 79 ? -1.269 -3.434 9.865 1.00 94.50 79 ILE A C 1
ATOM 640 O O . ILE A 1 79 ? -1.547 -4.438 10.527 1.00 94.50 79 ILE A O 1
ATOM 644 N N . VAL A 1 80 ? -1.168 -2.220 10.411 1.00 94.19 80 VAL A N 1
ATOM 645 C CA . VAL A 1 80 ? -1.344 -1.965 11.847 1.00 94.19 80 VAL A CA 1
ATOM 646 C C . VAL A 1 80 ? -2.782 -2.252 12.275 1.00 94.19 80 VAL A C 1
ATOM 648 O O . VAL A 1 80 ? -2.979 -3.033 13.207 1.00 94.19 80 VAL A O 1
ATOM 651 N N . ALA A 1 81 ? -3.779 -1.728 11.554 1.00 94.31 81 ALA A N 1
ATOM 652 C CA . ALA A 1 81 ? -5.191 -1.973 11.853 1.00 94.31 81 ALA A CA 1
ATOM 653 C C . ALA A 1 81 ? -5.509 -3.476 11.902 1.00 94.31 81 ALA A C 1
ATOM 655 O O . ALA A 1 81 ? -6.109 -3.977 12.854 1.00 94.31 81 ALA A O 1
ATOM 656 N N . ARG A 1 82 ? -5.038 -4.235 10.906 1.00 96.19 82 ARG A N 1
ATOM 657 C CA . ARG A 1 82 ? -5.253 -5.686 10.857 1.00 96.19 82 ARG A CA 1
ATOM 658 C C . ARG A 1 82 ? -4.504 -6.447 11.932 1.00 96.19 82 ARG A C 1
ATOM 660 O O . ARG A 1 82 ? -5.037 -7.432 12.436 1.00 96.19 82 ARG A O 1
ATOM 667 N N . SER A 1 83 ? -3.305 -6.003 12.291 1.00 95.62 83 SER A N 1
ATOM 668 C CA . SER A 1 83 ? -2.534 -6.614 13.375 1.00 95.62 83 SER A CA 1
ATOM 669 C C . SER A 1 83 ? -3.272 -6.483 14.706 1.00 95.62 83 SER A C 1
ATOM 671 O O . SER A 1 83 ? -3.421 -7.471 15.416 1.00 95.62 83 SER A O 1
ATOM 673 N N . LEU A 1 84 ? -3.821 -5.302 15.000 1.00 94.69 84 LEU A N 1
ATOM 674 C CA . LEU A 1 84 ? -4.615 -5.058 16.207 1.00 94.69 84 LEU A CA 1
ATOM 675 C C . LEU A 1 84 ? -5.888 -5.919 16.235 1.00 94.69 84 LEU A C 1
ATOM 677 O O . LEU A 1 84 ? -6.171 -6.560 17.245 1.00 94.69 84 LEU A O 1
ATOM 681 N N . GLN A 1 85 ? -6.590 -6.037 15.103 1.00 95.56 85 GLN A N 1
ATOM 682 C CA . GLN A 1 85 ? -7.750 -6.931 14.993 1.00 95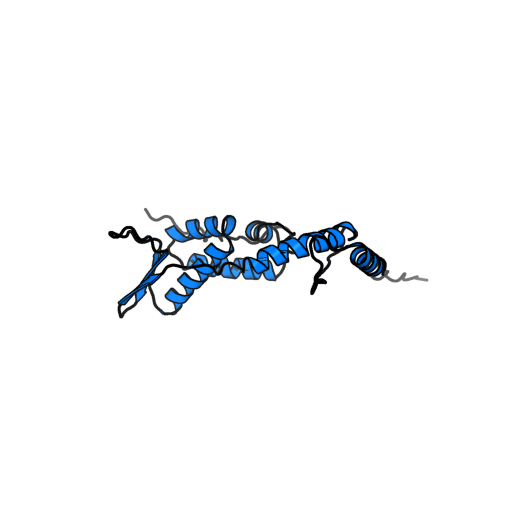.56 85 GLN A CA 1
ATOM 683 C C . GLN A 1 85 ? -7.396 -8.406 15.204 1.00 95.56 85 GLN A C 1
ATOM 685 O O . GLN A 1 85 ? -8.153 -9.142 15.833 1.00 95.56 85 GLN A O 1
ATOM 690 N N . LEU A 1 86 ? -6.247 -8.865 14.701 1.00 96.19 86 LEU A N 1
ATOM 691 C CA . LEU A 1 86 ? -5.781 -10.239 14.918 1.00 96.19 86 LEU A CA 1
ATOM 692 C C . LEU A 1 86 ? -5.363 -10.507 16.371 1.00 96.19 86 LEU A C 1
ATOM 694 O O . LEU A 1 86 ? -5.437 -11.650 16.813 1.00 96.19 86 LEU A O 1
ATOM 698 N N . LEU A 1 87 ? -4.967 -9.469 17.111 1.00 96.12 87 LEU A N 1
ATOM 699 C CA . LEU A 1 87 ? -4.705 -9.533 18.552 1.00 96.12 87 LEU A CA 1
ATOM 700 C C . LEU A 1 87 ? -5.990 -9.484 19.399 1.00 96.12 87 LEU A C 1
ATOM 702 O O . LEU A 1 87 ? -5.910 -9.587 20.620 1.00 96.12 87 LEU A O 1
ATOM 706 N N . GLY A 1 88 ? -7.162 -9.369 18.767 1.00 95.62 88 GLY A N 1
ATOM 707 C CA . GLY A 1 88 ? -8.464 -9.362 19.436 1.00 95.62 88 GLY A CA 1
ATOM 708 C C . GLY A 1 88 ? -9.025 -7.971 19.726 1.00 95.62 88 GLY A C 1
ATOM 709 O O . GLY A 1 88 ? -9.954 -7.871 20.520 1.00 95.62 88 GLY A O 1
ATOM 710 N N . GLY A 1 89 ? -8.469 -6.919 19.118 1.00 95.19 89 GLY A N 1
ATOM 711 C CA . GLY A 1 89 ? -8.978 -5.557 19.254 1.00 95.19 89 GLY A CA 1
ATOM 712 C C . GLY A 1 89 ? -10.041 -5.214 18.211 1.00 95.19 89 GLY A C 1
ATOM 713 O O . GLY A 1 89 ? -9.864 -5.482 17.023 1.00 95.19 89 GLY A O 1
ATOM 714 N N . ASP A 1 90 ? -11.115 -4.554 18.621 1.00 94.19 90 ASP A N 1
ATOM 715 C CA . ASP A 1 90 ? -12.030 -3.886 17.696 1.00 94.19 90 ASP A CA 1
ATOM 716 C C . ASP A 1 90 ? -11.470 -2.508 17.320 1.00 94.19 90 ASP A C 1
ATOM 718 O O . ASP A 1 90 ? -10.907 -1.815 18.165 1.00 94.19 90 ASP A O 1
ATOM 722 N N . ILE A 1 91 ? -11.584 -2.113 16.048 1.00 92.56 91 ILE A N 1
ATOM 723 C CA . ILE A 1 91 ? -10.977 -0.874 15.538 1.00 92.56 91 ILE A CA 1
ATOM 724 C C . ILE A 1 91 ? -12.041 0.167 15.241 1.00 92.56 91 ILE A C 1
ATOM 726 O O . ILE A 1 91 ? -12.938 -0.068 14.431 1.00 92.56 91 ILE A O 1
ATOM 730 N N . GLU A 1 92 ? -11.857 1.342 15.827 1.00 91.00 92 GLU A N 1
ATOM 731 C CA . GLU A 1 92 ? -12.548 2.571 15.477 1.00 91.00 92 GLU A CA 1
ATOM 732 C C . GLU A 1 92 ? -11.570 3.501 14.733 1.00 91.00 92 GLU A C 1
ATOM 734 O O . GLU A 1 92 ? -10.583 3.956 15.318 1.00 91.00 92 GLU A O 1
ATOM 739 N N . PRO A 1 93 ? -11.788 3.744 13.433 1.00 85.19 93 PRO A N 1
ATOM 740 C CA . PRO A 1 93 ? -10.951 4.622 12.629 1.00 85.19 93 PRO A CA 1
ATOM 741 C C . PRO A 1 93 ? -11.277 6.091 12.887 1.00 85.19 93 PRO A C 1
ATOM 743 O O . PRO A 1 93 ? -12.444 6.457 12.997 1.00 85.19 93 PRO A O 1
ATOM 746 N N . GLU A 1 94 ? -10.231 6.916 12.938 1.00 80.19 94 GLU A N 1
ATOM 747 C CA . GLU A 1 94 ? -10.302 8.375 13.080 1.00 80.19 94 GLU A CA 1
ATOM 748 C C . GLU A 1 94 ? -11.302 8.861 14.152 1.00 80.19 94 GLU A C 1
ATOM 750 O O . GLU A 1 94 ? -12.179 9.679 13.855 1.00 80.19 94 GLU A O 1
ATOM 755 N N . PRO A 1 95 ? -11.199 8.375 15.403 1.00 77.06 95 PRO A N 1
ATOM 756 C CA . PRO A 1 95 ? -12.137 8.750 16.450 1.00 77.06 95 PRO A CA 1
ATOM 757 C C . PRO A 1 95 ? -12.095 10.257 16.722 1.00 77.06 95 PRO A C 1
ATOM 759 O O . PRO A 1 95 ? -11.026 10.879 16.767 1.00 77.06 95 PRO A O 1
ATOM 762 N N . GLU A 1 96 ? -13.266 10.846 16.961 1.00 69.00 96 GLU A N 1
ATOM 763 C CA . GLU A 1 96 ? -13.347 12.228 17.426 1.00 69.00 96 GLU A CA 1
ATOM 764 C C . GLU A 1 96 ? -12.659 12.360 18.794 1.00 69.00 96 GLU A C 1
ATOM 766 O O . GLU A 1 96 ? -12.849 11.549 19.703 1.00 69.00 96 GLU A O 1
ATOM 771 N N . SER A 1 97 ? -11.832 13.395 18.933 1.00 62.97 97 SER A N 1
ATOM 772 C CA . SER A 1 97 ? -11.012 13.650 20.115 1.00 62.97 97 SER A CA 1
ATOM 773 C C . SER A 1 97 ? -11.342 15.026 20.681 1.00 62.97 97 SER A C 1
ATOM 775 O O . SER A 1 97 ? -11.175 16.039 19.999 1.00 62.97 97 SER A O 1
ATOM 777 N N . GLU A 1 98 ? -11.758 15.076 21.951 1.00 57.84 98 GLU A N 1
ATOM 778 C CA . GLU A 1 98 ? -11.992 16.333 22.683 1.00 57.84 98 GLU A CA 1
ATOM 779 C C . GLU A 1 98 ? -10.699 17.153 22.870 1.00 57.84 98 GLU A C 1
ATOM 781 O O . GLU A 1 98 ? -10.747 18.368 23.050 1.00 57.84 98 GLU A O 1
ATOM 786 N N . ALA A 1 99 ? -9.532 16.501 22.795 1.00 59.97 99 ALA A N 1
ATOM 787 C CA . ALA A 1 99 ? -8.219 17.111 23.004 1.00 59.97 99 ALA A CA 1
ATOM 788 C C . ALA A 1 99 ? -7.570 17.656 21.715 1.00 59.97 99 ALA A C 1
ATOM 790 O O . ALA A 1 99 ? -6.462 18.190 21.761 1.00 59.97 99 ALA A O 1
ATOM 791 N N . GLY A 1 100 ? -8.223 17.517 20.555 1.00 57.56 100 GLY A N 1
ATOM 792 C CA . GLY A 1 100 ? -7.719 18.014 19.268 1.00 57.56 100 GLY A CA 1
ATOM 793 C C . GLY A 1 100 ? -6.557 17.210 18.663 1.00 57.56 100 GLY A C 1
ATOM 794 O O . GLY A 1 100 ? -6.104 17.533 17.566 1.00 57.56 100 GLY A O 1
ATOM 795 N N . THR A 1 101 ? -6.079 16.154 19.328 1.00 58.75 101 THR A N 1
ATOM 796 C CA . THR A 1 101 ? -5.116 15.199 18.758 1.00 58.75 101 THR A CA 1
ATOM 797 C C . THR A 1 101 ? -5.879 14.134 17.973 1.00 58.75 101 THR A C 1
ATOM 799 O O . THR A 1 101 ? -6.600 13.335 18.571 1.00 58.75 101 THR A O 1
ATOM 802 N N . ARG A 1 102 ? -5.752 14.146 16.641 1.00 69.81 102 ARG A N 1
ATOM 803 C CA . ARG A 1 102 ? -6.356 13.148 15.746 1.00 69.81 102 ARG A CA 1
ATOM 804 C C . ARG A 1 102 ? -5.418 11.946 15.647 1.00 69.81 102 ARG A C 1
ATOM 806 O O . ARG A 1 102 ? -4.352 12.060 15.056 1.00 69.81 102 ARG A O 1
ATOM 813 N N . ILE A 1 103 ? -5.813 10.839 16.261 1.00 85.12 103 ILE A N 1
ATOM 814 C CA . ILE A 1 103 ? -5.166 9.528 16.114 1.00 85.12 103 ILE A CA 1
ATOM 815 C C . ILE A 1 103 ? -5.770 8.792 14.911 1.00 85.12 103 ILE A C 1
ATOM 817 O O . ILE A 1 103 ? -6.925 9.043 14.561 1.00 85.12 103 ILE A O 1
ATOM 821 N N . ASP A 1 104 ? -5.013 7.888 14.287 1.00 84.62 104 ASP A N 1
ATOM 822 C CA . ASP A 1 104 ? -5.489 7.134 13.117 1.00 84.62 104 ASP A CA 1
ATOM 823 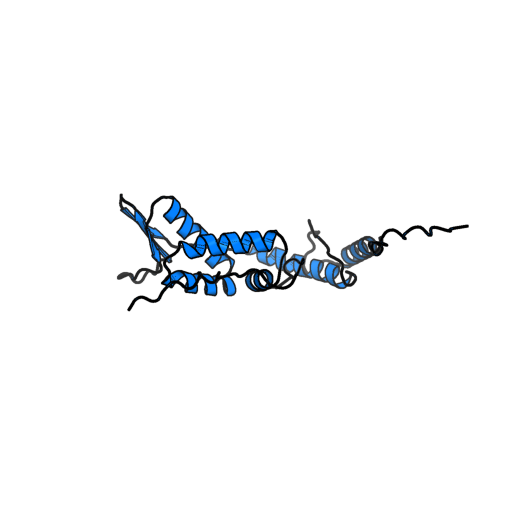C C . ASP A 1 104 ? -6.520 6.076 13.528 1.00 84.62 104 ASP A C 1
ATOM 825 O O . ASP A 1 104 ? -7.535 5.886 12.856 1.00 84.62 104 ASP A O 1
ATOM 829 N N . PHE A 1 105 ? -6.286 5.419 14.671 1.00 88.62 105 PHE A N 1
ATOM 830 C CA . PHE A 1 105 ? -7.178 4.398 15.214 1.00 88.62 105 PHE A CA 1
ATOM 831 C C . PHE A 1 105 ? -7.301 4.471 16.728 1.00 88.62 105 PHE A C 1
ATOM 833 O O . PHE A 1 105 ? -6.332 4.746 17.437 1.00 88.62 105 PHE A O 1
ATOM 840 N N . ARG A 1 106 ? -8.468 4.078 17.229 1.00 91.62 106 ARG A N 1
ATOM 841 C CA . ARG A 1 106 ? -8.642 3.543 18.578 1.00 91.62 106 ARG A CA 1
ATOM 842 C C . ARG A 1 106 ? -8.879 2.038 18.475 1.00 91.62 106 ARG A C 1
ATOM 844 O O . ARG A 1 106 ? -9.713 1.591 17.693 1.00 91.62 106 ARG A O 1
ATOM 851 N N . ALA A 1 107 ? -8.113 1.265 19.237 1.00 93.69 107 ALA A N 1
ATOM 852 C CA . ALA A 1 107 ? -8.261 -0.179 19.351 1.00 93.69 107 ALA A CA 1
ATOM 853 C C . ALA A 1 107 ? -8.824 -0.534 20.730 1.00 93.69 107 ALA A C 1
ATOM 855 O O . ALA A 1 107 ? -8.195 -0.227 21.743 1.00 93.69 107 ALA A O 1
ATOM 856 N N . CYS A 1 108 ? -9.985 -1.181 20.765 1.00 94.31 108 CYS A N 1
ATOM 857 C CA . CYS A 1 108 ? -10.658 -1.604 21.989 1.00 94.31 108 CYS A CA 1
ATOM 858 C C . CYS A 1 108 ? -10.438 -3.104 22.209 1.00 94.31 108 CYS A C 1
ATOM 860 O O . CYS A 1 108 ? -10.867 -3.924 21.401 1.00 94.31 108 CYS A O 1
ATOM 862 N N . PHE A 1 109 ? -9.779 -3.460 23.307 1.00 95.50 109 PHE A N 1
ATOM 863 C CA . PHE A 1 109 ? -9.558 -4.830 23.763 1.00 95.50 109 PHE A CA 1
ATOM 864 C C . PHE A 1 109 ? -10.411 -5.114 25.007 1.00 95.50 109 PHE A C 1
ATOM 866 O O . PHE A 1 109 ? -10.995 -4.214 25.610 1.00 95.50 109 PHE A O 1
ATOM 873 N N . ALA A 1 110 ? -10.475 -6.379 25.428 1.00 94.06 110 ALA A N 1
ATOM 874 C CA . ALA A 1 110 ? -11.247 -6.773 26.610 1.00 94.06 110 ALA A CA 1
ATOM 875 C C . ALA A 1 110 ? -10.727 -6.153 27.924 1.00 94.06 110 ALA A C 1
ATOM 877 O O . ALA A 1 110 ? -11.484 -6.031 28.886 1.00 94.06 110 ALA A O 1
ATOM 878 N N . ASP A 1 111 ? -9.444 -5.795 27.976 1.00 93.69 111 ASP A N 1
ATOM 879 C CA . ASP A 1 111 ? -8.741 -5.267 29.147 1.00 93.69 111 ASP A CA 1
ATOM 880 C C . ASP A 1 111 ? -8.433 -3.762 29.066 1.00 93.69 111 ASP A C 1
ATOM 882 O O . ASP A 1 111 ? -7.938 -3.191 30.039 1.00 93.69 111 ASP A O 1
ATOM 886 N N . GLY A 1 112 ? -8.757 -3.099 27.952 1.00 92.31 112 GLY A N 1
ATOM 887 C CA . GLY A 1 112 ? -8.573 -1.659 27.809 1.00 92.31 112 GLY A CA 1
ATOM 888 C C . GLY A 1 112 ? -8.585 -1.163 26.367 1.00 92.31 112 GLY A C 1
ATOM 889 O O . GLY A 1 112 ? -8.801 -1.916 25.422 1.00 92.31 112 GLY A O 1
ATOM 890 N N . GLU A 1 113 ? -8.331 0.132 26.205 1.00 93.44 113 GLU A N 1
ATOM 891 C CA . GLU A 1 113 ? -8.283 0.800 24.904 1.00 93.44 113 GLU A CA 1
ATOM 892 C C . GLU A 1 113 ? -6.895 1.387 24.643 1.00 93.44 113 GLU A C 1
ATOM 894 O O . GLU A 1 113 ? -6.218 1.861 25.559 1.00 93.44 113 GLU A O 1
ATOM 899 N N . VAL A 1 114 ? -6.479 1.381 23.376 1.00 90.38 114 VAL A N 1
ATOM 900 C CA . VAL A 1 114 ? -5.206 1.945 22.921 1.00 90.38 114 VAL A CA 1
ATOM 901 C C . VAL A 1 114 ? -5.464 2.906 21.766 1.00 90.38 114 VAL A C 1
ATOM 903 O O . VAL A 1 114 ? -6.050 2.526 20.753 1.00 90.38 114 VAL A O 1
ATOM 906 N N . GLY A 1 115 ? -5.004 4.149 21.905 1.00 90.62 115 GLY A N 1
ATOM 907 C CA . GLY A 1 115 ? -4.927 5.095 20.793 1.00 90.62 115 GLY A CA 1
ATOM 908 C C . GLY A 1 115 ? -3.666 4.856 19.965 1.00 90.62 115 GLY A C 1
ATOM 909 O O . GLY A 1 115 ? -2.587 4.662 20.524 1.00 90.62 115 GLY A O 1
ATOM 910 N N . VAL A 1 116 ? -3.800 4.849 18.641 1.00 89.38 116 VAL A N 1
ATOM 911 C CA . VAL A 1 116 ? -2.734 4.467 17.712 1.00 89.38 116 VAL A CA 1
ATOM 912 C C . VAL A 1 116 ? -2.547 5.547 16.653 1.00 89.38 116 VAL A C 1
ATOM 914 O O . VAL A 1 116 ? -3.479 5.903 15.935 1.00 89.38 116 VAL A O 1
ATOM 917 N N . GLU A 1 117 ? -1.311 6.025 16.539 1.00 89.88 117 GLU A N 1
ATOM 918 C CA . GLU A 1 117 ? -0.826 6.863 15.443 1.00 89.88 117 GLU A CA 1
ATOM 919 C C . GLU A 1 117 ? 0.180 6.045 14.626 1.00 89.88 117 GLU A C 1
ATOM 921 O O . GLU A 1 117 ? 1.174 5.533 15.152 1.00 89.88 117 GLU A O 1
ATOM 926 N N . VAL A 1 118 ? -0.097 5.871 13.338 1.00 88.12 118 VAL A N 1
ATOM 927 C CA . VAL A 1 118 ? 0.704 5.066 12.425 1.00 88.12 118 VAL A CA 1
ATOM 928 C C . VAL A 1 118 ? 1.687 5.957 11.687 1.00 88.12 118 VAL A C 1
ATOM 930 O O . VAL A 1 118 ? 1.403 6.564 10.655 1.00 88.12 118 VAL A O 1
ATOM 933 N N . VAL A 1 119 ? 2.923 5.949 12.169 1.00 82.00 119 VAL A N 1
ATOM 934 C CA . VAL A 1 119 ? 4.030 6.593 11.469 1.00 82.00 119 VAL A CA 1
ATOM 935 C C . VAL A 1 119 ? 4.605 5.612 10.451 1.00 82.00 119 VAL A C 1
ATOM 937 O O . VAL A 1 119 ? 5.279 4.643 10.805 1.00 82.00 119 VAL A O 1
ATOM 940 N N . SER A 1 120 ? 4.358 5.864 9.162 1.00 73.25 120 SER A N 1
ATOM 941 C CA . SER A 1 120 ? 5.091 5.163 8.104 1.00 73.25 120 SER A CA 1
ATOM 942 C C . SER A 1 120 ? 6.573 5.484 8.255 1.00 73.25 120 SER A C 1
ATOM 944 O O . SER A 1 120 ? 6.912 6.670 8.317 1.00 73.25 120 SER A O 1
ATOM 946 N N . PRO A 1 121 ? 7.473 4.487 8.247 1.00 62.34 121 PRO A N 1
ATOM 947 C CA . PRO A 1 121 ? 8.891 4.779 8.181 1.00 62.34 121 PRO A CA 1
ATOM 948 C C . PRO A 1 121 ? 9.133 5.640 6.940 1.00 62.34 121 PRO A C 1
ATOM 950 O O . PRO A 1 121 ? 8.789 5.257 5.817 1.00 62.34 121 PRO A O 1
ATOM 953 N N . VAL A 1 122 ? 9.677 6.838 7.152 1.00 55.84 122 VAL A N 1
ATOM 954 C CA . VAL A 1 122 ? 10.286 7.601 6.068 1.00 55.84 122 VAL A CA 1
ATOM 955 C C . VAL A 1 122 ? 11.446 6.731 5.612 1.00 55.84 122 VAL A C 1
ATOM 957 O O . VAL A 1 122 ? 12.365 6.479 6.390 1.00 55.84 122 VAL A O 1
ATOM 960 N N . PHE A 1 123 ? 11.377 6.203 4.388 1.00 52.97 123 PHE A N 1
ATOM 961 C CA . PHE A 1 123 ? 12.567 5.644 3.761 1.00 52.97 123 PHE A CA 1
ATOM 962 C C . PHE A 1 123 ? 13.576 6.786 3.721 1.00 52.97 123 PHE A C 1
ATOM 964 O O . PHE A 1 123 ? 13.349 7.769 3.024 1.00 52.97 123 PHE A O 1
ATOM 971 N N . ASP A 1 124 ? 14.576 6.662 4.588 1.00 42.75 124 ASP A N 1
ATOM 972 C CA . ASP A 1 124 ? 15.706 7.540 4.865 1.00 42.75 124 ASP A CA 1
ATOM 973 C C . ASP A 1 124 ? 15.907 8.676 3.831 1.00 42.75 124 ASP A C 1
ATOM 975 O O . ASP A 1 124 ? 15.979 8.392 2.632 1.00 42.75 124 ASP A O 1
ATOM 979 N N . PRO A 1 125 ? 16.033 9.961 4.213 1.00 50.56 125 PRO A N 1
ATOM 980 C CA . PRO A 1 125 ? 16.474 11.000 3.275 1.00 50.56 125 PRO A CA 1
ATOM 981 C C . PRO A 1 125 ? 17.766 10.616 2.526 1.00 50.56 125 PRO A C 1
ATOM 983 O O . PRO A 1 125 ? 17.917 10.985 1.356 1.00 50.56 125 PRO A O 1
ATOM 986 N N . ASP A 1 126 ? 18.631 9.785 3.121 1.00 52.81 126 ASP A N 1
ATOM 987 C CA . ASP A 1 126 ? 19.776 9.197 2.424 1.00 52.81 126 ASP A CA 1
ATOM 988 C C . ASP A 1 126 ? 19.348 8.220 1.321 1.00 52.81 126 ASP A C 1
ATOM 990 O O . ASP A 1 126 ? 19.961 8.189 0.258 1.00 52.81 126 ASP A O 1
ATOM 994 N N . ALA A 1 127 ? 18.253 7.475 1.488 1.00 54.31 127 ALA A N 1
ATOM 995 C CA . ALA A 1 127 ? 17.665 6.649 0.436 1.00 54.31 127 ALA A CA 1
ATOM 996 C C . ALA A 1 127 ? 17.087 7.492 -0.711 1.00 54.31 127 ALA A C 1
ATOM 998 O O . ALA A 1 127 ? 17.206 7.084 -1.866 1.00 54.31 127 ALA A O 1
ATOM 999 N N . ALA A 1 128 ? 16.516 8.670 -0.437 1.00 56.94 128 ALA A N 1
ATOM 1000 C CA . ALA A 1 128 ? 16.051 9.594 -1.476 1.00 56.94 128 ALA A CA 1
ATOM 1001 C C . ALA A 1 128 ? 17.223 10.194 -2.277 1.00 56.94 128 ALA A C 1
ATOM 1003 O O . ALA A 1 128 ? 17.184 10.211 -3.511 1.00 56.94 128 ALA A O 1
ATOM 1004 N N . GLU A 1 129 ? 18.300 10.611 -1.605 1.00 60.22 129 GLU A N 1
ATOM 1005 C CA . GLU A 1 129 ? 19.531 11.065 -2.265 1.00 60.22 129 GLU A CA 1
ATOM 1006 C C . GLU A 1 129 ? 20.240 9.924 -3.010 1.00 60.22 129 GLU A C 1
ATOM 1008 O O . GLU A 1 129 ? 20.668 10.097 -4.152 1.00 60.22 129 GLU A O 1
ATOM 1013 N N . VAL A 1 130 ? 20.280 8.714 -2.448 1.00 63.81 130 VAL A N 1
ATOM 1014 C CA . VAL A 1 130 ? 20.753 7.506 -3.142 1.00 63.81 130 VAL A CA 1
ATOM 1015 C C . VAL A 1 130 ? 19.891 7.215 -4.370 1.00 63.81 130 VAL A C 1
ATOM 1017 O O . VAL A 1 130 ? 20.429 6.902 -5.432 1.00 63.81 130 VAL A O 1
ATOM 1020 N N . MET A 1 131 ? 18.568 7.370 -4.285 1.00 65.44 131 MET A N 1
ATOM 1021 C CA . MET A 1 131 ? 17.674 7.172 -5.426 1.00 65.44 131 MET A CA 1
ATOM 1022 C C . MET A 1 131 ? 17.905 8.229 -6.507 1.00 65.44 131 MET A C 1
ATOM 1024 O O . MET A 1 131 ? 17.923 7.901 -7.693 1.00 65.44 131 MET A O 1
ATOM 1028 N N . LYS A 1 132 ? 18.160 9.482 -6.123 1.00 65.94 132 LYS A N 1
ATOM 1029 C CA . LYS A 1 132 ? 18.513 10.576 -7.036 1.00 65.94 132 LYS A CA 1
ATOM 1030 C C . LYS A 1 132 ? 19.868 10.348 -7.714 1.00 65.94 132 LYS A C 1
ATOM 1032 O O . LYS A 1 132 ? 19.990 10.568 -8.918 1.00 65.94 132 LYS A O 1
ATOM 1037 N N . ARG A 1 133 ? 20.863 9.824 -6.990 1.00 69.00 133 ARG A N 1
ATOM 1038 C CA . ARG A 1 133 ? 22.163 9.410 -7.557 1.00 69.00 133 ARG A CA 1
ATOM 1039 C C . ARG A 1 133 ? 21.989 8.269 -8.563 1.00 69.00 133 ARG A C 1
ATOM 1041 O O . ARG A 1 133 ? 22.434 8.371 -9.709 1.00 69.00 133 ARG A O 1
ATOM 1048 N N . ARG A 1 134 ? 21.260 7.220 -8.166 1.00 77.06 134 ARG A N 1
ATOM 1049 C CA . ARG A 1 134 ? 20.998 6.021 -8.983 1.00 77.06 134 ARG A CA 1
ATOM 1050 C C . ARG A 1 134 ? 20.126 6.304 -10.204 1.00 77.06 134 ARG A C 1
ATOM 1052 O O . ARG A 1 134 ? 20.333 5.681 -11.240 1.00 77.06 134 ARG A O 1
ATOM 1059 N N . SER A 1 135 ? 19.211 7.268 -10.111 1.00 80.69 135 SER A N 1
ATOM 1060 C CA . SER A 1 135 ? 18.275 7.656 -11.175 1.00 80.69 135 SER A CA 1
ATOM 1061 C C . SER A 1 135 ? 18.968 7.904 -12.513 1.00 80.69 135 SER A C 1
ATOM 1063 O O . SER A 1 135 ? 18.570 7.343 -13.532 1.00 80.69 135 SER A O 1
ATOM 1065 N N . SER A 1 136 ? 20.072 8.654 -12.488 1.00 84.69 136 SER A N 1
ATOM 1066 C CA . SER A 1 136 ? 20.814 8.983 -13.707 1.00 84.69 136 SER A CA 1
ATOM 1067 C C . SER A 1 136 ? 21.559 7.792 -14.324 1.00 84.69 136 SER A C 1
ATOM 1069 O O . SER A 1 136 ? 21.770 7.757 -15.533 1.00 84.69 136 SER A O 1
ATOM 1071 N N . LEU A 1 137 ? 21.954 6.801 -13.519 1.00 89.31 137 LEU A N 1
ATOM 1072 C CA . LEU A 1 137 ? 22.564 5.567 -14.021 1.00 89.31 137 LEU A CA 1
ATOM 1073 C C . LEU A 1 137 ? 21.500 4.636 -14.610 1.00 89.31 137 LEU A C 1
ATOM 1075 O O . LEU A 1 137 ? 21.722 4.044 -15.663 1.00 89.31 137 LEU A O 1
ATOM 1079 N N . LEU A 1 138 ? 20.332 4.552 -13.970 1.00 89.12 138 LEU A N 1
ATOM 1080 C CA . LEU A 1 138 ? 19.187 3.799 -14.484 1.00 89.12 138 LEU A CA 1
ATOM 1081 C C . LEU A 1 138 ? 18.684 4.370 -15.817 1.00 89.12 138 LEU A C 1
ATOM 1083 O O . LEU A 1 138 ? 18.433 3.601 -16.735 1.00 89.12 138 LEU A O 1
ATOM 1087 N N . GLU A 1 139 ? 18.622 5.698 -15.957 1.00 88.25 139 GLU A N 1
ATOM 1088 C CA . GLU A 1 139 ? 18.305 6.373 -17.228 1.00 88.25 139 GLU A CA 1
ATOM 1089 C C . GLU A 1 139 ? 19.273 5.990 -18.351 1.00 88.25 139 GLU A C 1
ATOM 1091 O O . GLU A 1 139 ? 18.850 5.752 -19.479 1.00 88.25 139 GLU A O 1
ATOM 1096 N N . ILE A 1 140 ? 20.572 5.889 -18.051 1.00 90.00 140 ILE A N 1
ATOM 1097 C CA . ILE A 1 140 ? 21.562 5.443 -19.037 1.00 90.00 140 ILE A CA 1
ATOM 1098 C C . ILE A 1 140 ? 21.267 4.005 -19.469 1.00 90.00 140 ILE A C 1
ATOM 1100 O O . ILE A 1 140 ? 21.230 3.745 -20.670 1.00 90.00 140 ILE A O 1
ATOM 1104 N N . ILE A 1 141 ? 21.032 3.090 -18.521 1.00 90.62 141 ILE A N 1
ATOM 1105 C CA . ILE A 1 141 ? 20.683 1.695 -18.833 1.00 90.62 141 ILE A CA 1
ATOM 1106 C C . ILE A 1 141 ? 19.432 1.633 -19.712 1.00 90.62 141 ILE A C 1
ATOM 1108 O O . ILE A 1 141 ? 19.442 0.957 -20.736 1.00 90.62 141 ILE A O 1
ATOM 1112 N N . GLU A 1 142 ? 18.379 2.355 -19.336 1.00 87.56 142 GLU A N 1
ATOM 1113 C CA . GLU A 1 142 ? 17.108 2.375 -20.060 1.00 87.56 142 GLU A CA 1
ATOM 1114 C C . GLU A 1 142 ? 17.268 2.941 -21.476 1.00 87.56 142 GLU A C 1
ATOM 1116 O O . GLU A 1 142 ? 16.768 2.354 -22.429 1.00 87.56 142 GLU A O 1
ATOM 1121 N N . SER A 1 143 ? 18.048 4.015 -21.641 1.00 89.31 143 SER A N 1
ATOM 1122 C CA . SER A 1 143 ? 18.313 4.624 -22.953 1.00 89.31 143 SER A CA 1
ATOM 1123 C C . SER A 1 143 ? 19.089 3.722 -23.917 1.00 89.31 143 SER A C 1
ATOM 1125 O O . SER A 1 143 ? 19.030 3.914 -25.130 1.00 89.31 143 SER A O 1
ATOM 1127 N N . LEU A 1 144 ? 19.846 2.766 -23.375 1.00 90.19 144 LEU A N 1
ATOM 1128 C CA . LEU A 1 144 ? 20.642 1.810 -24.141 1.00 90.19 144 LEU A CA 1
ATOM 1129 C C . LEU A 1 144 ? 19.908 0.480 -24.347 1.00 90.19 144 LEU A C 1
ATOM 1131 O O . LEU A 1 144 ? 20.312 -0.323 -25.188 1.00 90.19 144 LEU A O 1
ATOM 1135 N N . ALA A 1 145 ? 18.844 0.231 -23.584 1.00 87.38 145 ALA A N 1
ATOM 1136 C CA . ALA A 1 145 ? 18.047 -0.973 -23.701 1.00 87.38 145 ALA A CA 1
ATOM 1137 C C . ALA A 1 145 ? 17.322 -0.995 -25.050 1.00 87.38 145 ALA A C 1
ATOM 1139 O O . ALA A 1 145 ? 16.639 -0.047 -25.436 1.00 87.38 145 ALA A O 1
ATOM 1140 N N . SER A 1 146 ? 17.434 -2.111 -25.769 1.00 83.19 146 SER A N 1
ATOM 1141 C CA . SER A 1 146 ? 16.635 -2.310 -26.976 1.00 83.19 146 SER A CA 1
ATOM 1142 C C . SER A 1 146 ? 15.147 -2.457 -26.620 1.00 83.19 146 SER A C 1
ATOM 1144 O O . SER A 1 146 ? 14.819 -3.025 -25.572 1.00 83.19 146 SER A O 1
ATOM 1146 N N . PRO A 1 147 ? 14.222 -2.016 -27.494 1.00 78.00 147 PRO A N 1
ATOM 1147 C CA . PRO A 1 147 ? 12.791 -2.187 -27.266 1.00 78.00 147 PRO A CA 1
ATOM 1148 C C . PRO A 1 147 ? 12.423 -3.641 -26.941 1.00 78.00 147 PRO A C 1
ATOM 1150 O O . PRO A 1 147 ? 12.876 -4.576 -27.602 1.00 78.00 147 PRO A O 1
ATOM 1153 N N . GLY A 1 148 ? 11.598 -3.833 -25.910 1.00 75.62 148 GLY A N 1
ATOM 1154 C CA . GLY A 1 148 ? 11.138 -5.153 -25.462 1.00 75.62 148 GLY A CA 1
ATOM 1155 C C . GLY A 1 148 ? 12.083 -5.890 -24.507 1.00 75.62 148 GLY A C 1
ATOM 1156 O O . GLY A 1 148 ? 11.716 -6.952 -24.002 1.00 75.62 148 GLY A O 1
ATOM 1157 N N . TRP A 1 149 ? 13.267 -5.348 -24.210 1.00 77.44 149 TRP A N 1
ATOM 1158 C CA . TRP A 1 149 ? 14.152 -5.929 -23.203 1.00 77.44 149 TRP A CA 1
ATOM 1159 C C . TRP A 1 149 ? 13.655 -5.645 -21.787 1.00 77.44 149 TRP A C 1
ATOM 1161 O O . TRP A 1 149 ? 13.173 -4.558 -21.476 1.00 77.44 149 TRP A O 1
ATOM 1171 N N . ARG A 1 150 ? 13.824 -6.632 -20.904 1.00 75.38 150 ARG A N 1
ATOM 1172 C CA . ARG A 1 150 ? 13.649 -6.470 -19.458 1.00 75.38 150 ARG A CA 1
ATOM 1173 C C . ARG A 1 150 ? 15.019 -6.553 -18.808 1.00 75.38 150 ARG A C 1
ATOM 1175 O O . ARG A 1 150 ? 15.698 -7.567 -18.949 1.00 75.38 150 ARG A O 1
ATOM 1182 N N . ILE A 1 151 ? 15.414 -5.497 -18.105 1.00 80.06 151 ILE A N 1
ATOM 1183 C CA . ILE A 1 151 ? 16.708 -5.419 -17.427 1.00 80.06 151 ILE A CA 1
ATOM 1184 C C . ILE A 1 151 ? 16.462 -5.409 -15.923 1.00 80.06 151 ILE A C 1
ATOM 1186 O O . ILE A 1 151 ? 15.777 -4.533 -15.400 1.00 80.06 151 ILE A O 1
ATOM 1190 N N . MET A 1 152 ? 17.020 -6.400 -15.233 1.00 77.94 152 MET A N 1
ATOM 1191 C CA . MET A 1 152 ? 17.028 -6.461 -13.777 1.00 77.94 152 MET A CA 1
ATOM 1192 C C . MET A 1 152 ? 18.359 -5.904 -13.275 1.00 77.94 152 MET A C 1
ATOM 1194 O O . MET A 1 152 ? 19.418 -6.423 -13.622 1.00 77.94 152 MET A O 1
ATOM 1198 N N . VAL A 1 153 ? 18.299 -4.841 -12.475 1.00 82.88 153 VAL A N 1
ATOM 1199 C CA . VAL A 1 153 ? 19.477 -4.205 -11.877 1.00 82.88 153 VAL A CA 1
ATOM 1200 C C . VAL A 1 153 ? 19.542 -4.611 -10.412 1.00 82.88 153 VAL A C 1
ATOM 1202 O O . VAL A 1 153 ? 18.715 -4.179 -9.615 1.00 82.88 153 VAL A O 1
ATOM 1205 N N . ASP A 1 154 ? 20.515 -5.452 -10.080 1.00 74.62 154 ASP A N 1
ATOM 1206 C CA . ASP A 1 154 ? 20.755 -5.901 -8.705 1.00 74.62 154 ASP A CA 1
ATOM 1207 C C . ASP A 1 154 ? 21.542 -4.852 -7.902 1.00 74.62 154 ASP A C 1
ATOM 1209 O O . ASP A 1 154 ? 21.161 -4.457 -6.802 1.00 74.62 154 ASP A O 1
ATOM 1213 N N . SER A 1 155 ? 22.609 -4.314 -8.497 1.00 80.31 155 SER A N 1
ATOM 1214 C CA . SER A 1 155 ? 23.442 -3.276 -7.890 1.00 80.31 155 SER A CA 1
ATOM 1215 C C . SER A 1 155 ? 23.953 -2.271 -8.924 1.00 80.31 155 SER A C 1
ATOM 1217 O O . SER A 1 155 ? 24.003 -2.541 -10.125 1.00 80.31 155 SER A O 1
ATOM 1219 N N . LEU A 1 156 ? 24.309 -1.076 -8.446 1.00 86.31 156 LEU A N 1
ATOM 1220 C CA . LEU A 1 156 ? 24.884 0.008 -9.240 1.00 86.31 156 LEU A CA 1
ATOM 1221 C C . LEU A 1 156 ? 26.165 0.511 -8.572 1.00 86.31 156 LEU A C 1
ATOM 1223 O O . LEU A 1 156 ? 26.245 0.491 -7.340 1.00 86.31 156 LEU A O 1
ATOM 1227 N N . PRO A 1 157 ? 27.146 0.992 -9.354 1.00 84.69 157 PRO A N 1
ATOM 1228 C CA . PRO A 1 157 ? 28.325 1.630 -8.790 1.00 84.69 157 PRO A CA 1
ATOM 1229 C C . PRO A 1 157 ? 27.940 2.925 -8.064 1.00 84.69 157 PRO A C 1
ATOM 1231 O O . PRO A 1 157 ? 27.010 3.627 -8.472 1.00 84.69 157 PRO A O 1
ATOM 1234 N N . ASP A 1 158 ? 28.682 3.253 -7.009 1.00 83.56 158 ASP A N 1
ATOM 1235 C CA . ASP A 1 158 ? 28.518 4.506 -6.272 1.00 83.56 158 ASP A CA 1
ATOM 1236 C C . ASP A 1 158 ? 29.191 5.654 -7.039 1.00 83.56 158 ASP A C 1
ATOM 1238 O O . ASP A 1 158 ? 30.353 5.984 -6.817 1.00 83.56 158 ASP A O 1
ATOM 1242 N N . LEU A 1 159 ? 28.476 6.191 -8.031 1.00 83.50 159 LEU A N 1
ATOM 1243 C CA . LEU A 1 159 ? 28.877 7.374 -8.792 1.00 83.50 159 LEU A CA 1
ATOM 1244 C C . LEU A 1 159 ? 28.019 8.563 -8.358 1.00 83.50 159 LEU A C 1
ATOM 1246 O O . LEU A 1 159 ? 26.789 8.542 -8.475 1.00 83.50 159 LEU A O 1
ATOM 1250 N N . GLY A 1 160 ? 28.673 9.615 -7.881 1.00 73.25 160 GLY A N 1
ATOM 1251 C CA . GLY A 1 160 ? 28.048 10.873 -7.512 1.00 73.25 160 GLY A CA 1
ATOM 1252 C C . GLY A 1 160 ? 27.561 11.683 -8.724 1.00 73.25 160 GLY A C 1
ATOM 1253 O O . GLY A 1 160 ? 27.875 11.374 -9.878 1.00 73.25 160 GLY A O 1
ATOM 1254 N N . PRO A 1 161 ? 26.799 12.769 -8.495 1.00 72.06 161 PRO A N 1
ATOM 1255 C CA . PRO A 1 161 ? 26.234 13.589 -9.573 1.00 72.06 161 PRO A CA 1
ATOM 1256 C C . PRO A 1 161 ? 27.283 14.199 -10.514 1.00 72.06 161 PRO A C 1
ATOM 1258 O O . PRO A 1 161 ? 27.020 14.323 -11.710 1.00 72.06 161 PRO A O 1
ATOM 1261 N N . SER A 1 162 ? 28.452 14.549 -9.970 1.00 80.62 162 SER A N 1
ATOM 1262 C CA . SER A 1 162 ? 29.569 15.175 -10.689 1.00 80.62 162 SER A CA 1
ATOM 1263 C C . SER A 1 162 ? 30.556 14.169 -11.288 1.00 80.62 162 SER A C 1
ATOM 1265 O O . SER A 1 162 ? 31.449 14.570 -12.035 1.00 80.62 162 SER A O 1
ATOM 1267 N N . ASP A 1 163 ? 30.416 12.879 -10.974 1.00 84.38 163 ASP A N 1
ATOM 1268 C CA . ASP A 1 163 ? 31.326 11.853 -11.470 1.00 84.38 163 ASP A CA 1
ATOM 1269 C C . ASP A 1 163 ? 31.059 11.533 -12.942 1.00 84.38 163 ASP A C 1
ATOM 1271 O O . ASP A 1 163 ? 29.928 11.556 -13.442 1.00 84.38 163 ASP A O 1
ATOM 1275 N N . SER A 1 164 ? 32.127 11.198 -13.665 1.00 88.00 164 SER A N 1
ATOM 1276 C CA . SER A 1 164 ? 32.013 10.833 -15.074 1.00 88.00 164 SER A CA 1
ATOM 1277 C C . SER A 1 164 ? 31.299 9.493 -15.242 1.00 88.00 164 SER A C 1
ATOM 1279 O O . SER A 1 164 ? 31.798 8.441 -14.848 1.00 88.00 164 SER A O 1
ATOM 1281 N N . LYS A 1 165 ? 30.164 9.511 -15.945 1.00 91.81 165 LYS A N 1
ATOM 1282 C CA . LYS A 1 165 ? 29.368 8.309 -16.259 1.00 91.81 165 LYS A CA 1
ATOM 1283 C C . LYS A 1 165 ? 29.819 7.599 -17.541 1.00 91.81 165 LYS A C 1
ATOM 1285 O O . LYS A 1 165 ? 29.216 6.608 -17.940 1.00 91.81 165 LYS A O 1
ATOM 1290 N N . ARG A 1 166 ? 30.887 8.072 -18.201 1.00 91.25 166 ARG A N 1
ATOM 1291 C CA . ARG A 1 166 ? 31.349 7.536 -19.498 1.00 91.25 166 ARG A CA 1
ATOM 1292 C C . ARG A 1 166 ? 31.789 6.073 -19.406 1.00 91.25 166 ARG A C 1
ATOM 1294 O O . ARG A 1 166 ? 31.434 5.279 -20.269 1.00 91.25 166 ARG A O 1
ATOM 1301 N N . GLY A 1 167 ? 32.543 5.722 -18.361 1.00 91.19 167 GLY A N 1
ATOM 1302 C CA . GLY A 1 167 ? 32.995 4.343 -18.140 1.00 91.19 167 GLY A CA 1
ATOM 1303 C C . GLY A 1 167 ? 31.831 3.391 -17.862 1.00 91.19 167 GLY A C 1
ATOM 1304 O O . GLY A 1 167 ? 31.792 2.294 -18.413 1.00 91.19 167 GLY A O 1
ATOM 1305 N N . PHE A 1 168 ? 30.851 3.852 -17.079 1.00 92.56 168 PHE A N 1
ATOM 1306 C CA . PHE A 1 168 ? 29.611 3.122 -16.826 1.00 92.56 168 PHE A CA 1
ATOM 1307 C C . PHE A 1 168 ? 28.815 2.898 -18.118 1.00 92.56 168 PHE A C 1
ATOM 1309 O O . PHE A 1 168 ? 28.497 1.756 -18.438 1.00 92.56 168 PHE A O 1
ATOM 1316 N N . LYS A 1 169 ? 28.583 3.954 -18.912 1.00 93.06 169 LYS A N 1
ATOM 1317 C CA . LYS A 1 169 ? 27.885 3.863 -20.204 1.00 93.06 169 LYS A CA 1
ATOM 1318 C C . LYS A 1 169 ? 28.533 2.827 -21.133 1.00 93.06 169 LYS A C 1
ATOM 1320 O O . LYS A 1 169 ? 27.850 1.922 -21.591 1.00 93.06 169 LYS A O 1
ATOM 1325 N N . ALA A 1 170 ? 29.854 2.888 -21.314 1.00 92.50 170 ALA A N 1
ATOM 1326 C CA . ALA A 1 170 ? 30.589 1.943 -22.161 1.00 92.50 170 ALA A CA 1
ATOM 1327 C C . ALA A 1 170 ? 30.589 0.496 -21.624 1.00 92.50 170 ALA A C 1
ATOM 1329 O O . ALA A 1 170 ? 30.783 -0.460 -22.377 1.00 92.50 170 ALA A O 1
ATOM 1330 N N . ALA A 1 171 ? 30.438 0.298 -20.311 1.00 90.44 171 ALA A N 1
ATOM 1331 C CA . ALA A 1 171 ? 30.256 -1.033 -19.737 1.00 90.44 171 ALA A CA 1
ATOM 1332 C C . ALA A 1 171 ? 28.849 -1.577 -20.019 1.00 90.44 171 ALA A C 1
ATOM 1334 O O . ALA A 1 171 ? 28.727 -2.730 -20.422 1.00 90.44 171 ALA A O 1
ATOM 1335 N N . VAL A 1 172 ? 27.815 -0.745 -19.868 1.00 91.31 172 VAL A N 1
ATOM 1336 C CA . VAL A 1 172 ? 26.426 -1.118 -20.169 1.00 91.31 172 VAL A CA 1
ATOM 1337 C C . VAL A 1 172 ? 26.239 -1.407 -21.661 1.00 91.31 172 VAL A C 1
ATOM 1339 O O . VAL A 1 172 ? 25.664 -2.437 -21.987 1.00 91.31 172 VAL A O 1
ATOM 1342 N N . GLU A 1 173 ? 26.785 -0.579 -22.559 1.00 90.81 173 GLU A N 1
ATOM 1343 C CA . GLU A 1 173 ? 26.774 -0.827 -24.014 1.00 90.81 173 GLU A CA 1
ATOM 1344 C C . GLU A 1 173 ? 27.341 -2.215 -24.335 1.00 90.81 173 GLU A C 1
ATOM 1346 O O . GLU A 1 173 ? 26.662 -3.041 -24.931 1.00 90.81 173 GLU A O 1
ATOM 1351 N N . ARG A 1 174 ? 28.530 -2.543 -23.810 1.00 88.38 174 ARG A N 1
ATOM 1352 C CA . ARG A 1 174 ? 29.138 -3.870 -24.005 1.00 88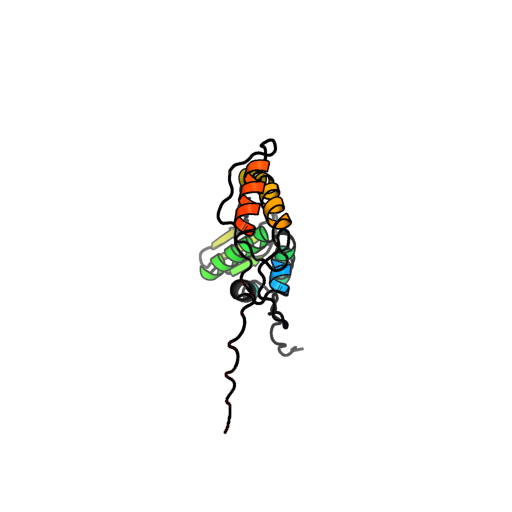.38 174 ARG A CA 1
ATOM 1353 C C . ARG A 1 174 ? 28.318 -5.017 -23.414 1.00 88.38 174 ARG A C 1
ATOM 1355 O O . ARG A 1 174 ? 28.363 -6.123 -23.944 1.00 88.38 174 ARG A O 1
ATOM 1362 N N . LEU A 1 175 ? 27.621 -4.794 -22.299 1.00 87.75 175 LEU A N 1
ATOM 1363 C CA . LEU A 1 175 ? 26.753 -5.809 -21.696 1.00 87.75 175 LEU A CA 1
ATOM 1364 C C . LEU A 1 175 ? 25.518 -6.073 -22.562 1.00 87.75 175 LEU A C 1
ATOM 1366 O O . LEU A 1 175 ? 25.143 -7.229 -22.727 1.00 87.75 175 LEU A O 1
ATOM 1370 N N . LEU A 1 176 ? 24.917 -5.023 -23.123 1.00 85.00 176 LEU A N 1
ATOM 1371 C CA . LEU A 1 176 ? 23.706 -5.113 -23.940 1.00 85.00 176 LEU A CA 1
ATOM 1372 C C . LEU A 1 176 ? 23.992 -5.523 -25.395 1.00 85.00 176 LEU A C 1
ATOM 1374 O O . LEU A 1 176 ? 23.150 -6.163 -26.020 1.00 85.00 176 LEU A O 1
ATOM 1378 N N . ASP A 1 177 ? 25.197 -5.255 -25.905 1.00 80.38 177 ASP A N 1
ATOM 1379 C CA . ASP A 1 177 ? 25.667 -5.724 -27.217 1.00 80.38 177 ASP A CA 1
ATOM 1380 C C . ASP A 1 177 ? 25.866 -7.252 -27.261 1.00 80.38 177 ASP A C 1
ATOM 1382 O O . ASP A 1 177 ? 25.828 -7.871 -28.331 1.00 80.38 177 ASP A O 1
ATOM 1386 N N . ASN A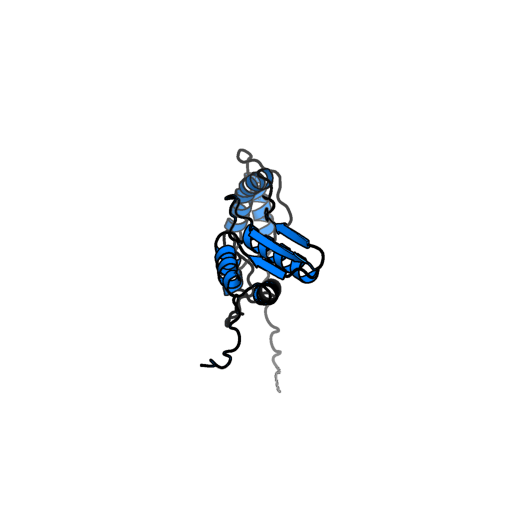 1 178 ? 26.038 -7.900 -26.102 1.00 59.22 178 ASN A N 1
ATOM 1387 C CA . ASN A 1 178 ? 26.161 -9.352 -25.996 1.00 59.22 178 ASN A CA 1
ATOM 1388 C C . ASN A 1 178 ? 24.789 -10.041 -26.142 1.00 59.22 178 ASN A C 1
ATOM 1390 O O . ASN A 1 178 ? 24.211 -10.533 -25.180 1.00 59.22 178 ASN A O 1
ATOM 1394 N N . ARG A 1 179 ? 24.341 -10.129 -27.402 1.00 54.78 179 ARG A N 1
ATOM 1395 C CA . ARG A 1 179 ? 23.184 -10.871 -27.943 1.00 54.78 179 ARG A CA 1
ATOM 1396 C C . ARG A 1 179 ? 21.803 -10.460 -27.418 1.00 54.78 179 ARG A C 1
ATOM 1398 O O . ARG A 1 179 ? 21.414 -10.758 -26.295 1.00 54.78 179 ARG A O 1
ATOM 1405 N N . ALA A 1 180 ? 20.977 -9.996 -28.359 1.00 51.44 180 ALA A N 1
ATOM 1406 C CA . ALA A 1 180 ? 19.534 -10.203 -28.302 1.00 51.44 180 ALA A CA 1
ATOM 1407 C C . ALA A 1 180 ? 19.231 -11.674 -27.980 1.00 51.44 180 ALA A C 1
ATOM 1409 O O . ALA A 1 180 ? 19.800 -12.552 -28.644 1.00 51.44 180 ALA A O 1
ATOM 1410 N N . PRO A 1 181 ? 18.348 -11.987 -27.012 1.00 50.66 181 PRO A N 1
ATOM 1411 C CA . PRO A 1 181 ? 17.756 -13.310 -26.971 1.00 50.66 181 PRO A CA 1
ATOM 1412 C C . PRO A 1 181 ? 17.075 -13.499 -28.325 1.00 50.66 181 PRO A C 1
ATOM 1414 O O . PRO A 1 181 ? 16.108 -12.808 -28.649 1.00 50.66 181 PRO A O 1
ATOM 1417 N N . GLY A 1 182 ? 17.661 -14.355 -29.166 1.00 48.56 182 GLY A N 1
ATOM 1418 C CA . GLY A 1 182 ? 17.094 -14.679 -30.465 1.00 48.56 182 GLY A CA 1
ATOM 1419 C C . GLY A 1 182 ? 15.631 -15.037 -30.256 1.00 48.56 182 GLY A C 1
ATOM 1420 O O . GLY A 1 182 ? 15.315 -15.784 -29.327 1.00 48.56 182 GLY A O 1
ATOM 1421 N N . ALA A 1 183 ? 14.751 -14.454 -31.074 1.00 42.44 183 ALA A N 1
ATOM 1422 C CA . ALA A 1 183 ? 13.344 -14.814 -31.103 1.00 42.44 183 ALA A CA 1
ATOM 1423 C C . ALA A 1 183 ? 13.248 -16.337 -30.998 1.00 42.44 183 ALA A C 1
ATOM 1425 O O . ALA A 1 183 ? 13.884 -17.040 -31.791 1.00 42.44 183 ALA A O 1
ATOM 1426 N N . CYS A 1 184 ? 12.536 -16.829 -29.980 1.00 36.12 184 CYS A N 1
ATOM 1427 C CA . CYS A 1 184 ? 12.282 -18.250 -29.800 1.00 36.12 184 CYS A CA 1
ATOM 1428 C C . CYS A 1 184 ? 11.703 -18.775 -31.113 1.00 36.12 184 CYS A C 1
ATOM 1430 O O . CYS A 1 184 ? 10.532 -18.577 -31.426 1.00 36.12 184 CYS A O 1
ATOM 1432 N N . SER A 1 185 ? 12.565 -19.382 -31.921 1.00 43.69 185 SER A N 1
ATOM 1433 C CA . SER A 1 185 ? 12.180 -20.033 -33.153 1.00 43.69 185 SER A CA 1
ATOM 1434 C C . SER A 1 185 ? 11.517 -21.313 -32.685 1.00 43.69 185 SER A C 1
ATOM 1436 O O . SER A 1 185 ? 12.201 -22.225 -32.220 1.00 43.69 185 SER A O 1
ATOM 1438 N N . GLY A 1 186 ? 10.183 -21.333 -32.691 1.00 41.53 186 GLY A N 1
ATOM 1439 C CA . GLY A 1 186 ? 9.425 -22.545 -32.408 1.00 41.53 186 GLY A CA 1
ATOM 1440 C C . GLY A 1 186 ? 9.949 -23.702 -33.268 1.00 41.53 186 GLY A C 1
ATOM 1441 O O . GLY A 1 186 ? 10.470 -23.457 -34.363 1.00 41.53 186 GLY A O 1
ATOM 1442 N N . PRO A 1 187 ? 9.866 -24.952 -32.786 1.00 39.25 187 PRO A N 1
ATOM 1443 C CA . PRO A 1 187 ? 10.390 -26.093 -33.519 1.00 39.25 187 PRO A CA 1
ATOM 1444 C C . PRO A 1 187 ? 9.791 -26.113 -34.929 1.00 39.25 187 PRO A C 1
ATOM 1446 O O . PRO A 1 187 ? 8.570 -26.139 -35.094 1.00 39.25 187 PRO A O 1
ATOM 1449 N N . GLN A 1 188 ? 10.659 -26.073 -35.947 1.00 43.06 188 GLN A N 1
ATOM 1450 C CA . GLN A 1 188 ? 10.264 -26.349 -37.322 1.00 43.06 188 GLN A CA 1
ATOM 1451 C C . GLN A 1 188 ? 9.631 -27.738 -37.338 1.00 43.06 188 GLN A C 1
ATOM 1453 O O . GLN A 1 188 ? 10.310 -28.743 -37.120 1.00 43.06 188 GLN A O 1
ATOM 1458 N N . ALA A 1 189 ? 8.318 -27.780 -37.564 1.00 41.88 189 ALA A N 1
ATOM 1459 C CA . ALA A 1 189 ? 7.601 -29.014 -37.813 1.00 41.88 189 ALA A CA 1
ATOM 1460 C C . ALA A 1 189 ? 8.285 -29.735 -38.980 1.00 41.88 189 ALA A C 1
ATOM 1462 O O . ALA A 1 189 ? 8.438 -29.180 -40.073 1.00 41.88 189 ALA A O 1
ATOM 1463 N N . GLY A 1 190 ? 8.744 -30.955 -38.704 1.00 38.09 190 GLY A N 1
ATOM 1464 C CA . GLY A 1 190 ? 9.396 -31.818 -39.670 1.00 38.09 190 GLY A CA 1
ATOM 1465 C C . GLY A 1 190 ? 8.545 -31.964 -40.925 1.00 38.09 190 GLY A C 1
ATOM 1466 O O . GLY A 1 190 ? 7.354 -32.267 -40.871 1.00 38.09 190 GLY A O 1
ATOM 1467 N N . ARG A 1 191 ? 9.187 -31.751 -42.073 1.00 41.12 191 ARG A N 1
ATOM 1468 C CA . ARG A 1 191 ? 8.678 -32.202 -43.362 1.00 41.12 191 ARG A CA 1
ATOM 1469 C C . ARG A 1 191 ? 8.606 -33.728 -43.328 1.00 41.12 191 ARG A C 1
ATOM 1471 O O . ARG A 1 191 ? 9.636 -34.387 -43.428 1.00 41.12 191 ARG A O 1
ATOM 1478 N N . ASN A 1 192 ? 7.402 -34.281 -43.228 1.00 40.12 192 ASN A N 1
ATOM 1479 C CA . ASN A 1 192 ? 7.149 -35.640 -43.688 1.00 40.12 192 ASN A CA 1
ATOM 1480 C C . ASN A 1 192 ? 7.092 -35.605 -45.220 1.00 40.12 192 ASN A C 1
ATOM 1482 O O . ASN A 1 192 ? 6.110 -35.139 -45.796 1.00 40.12 192 ASN A O 1
ATOM 1486 N N . SER A 1 193 ? 8.155 -36.078 -45.873 1.00 39.56 193 SER A N 1
ATOM 1487 C CA . SER A 1 193 ? 8.061 -36.561 -47.251 1.00 39.56 193 SER A CA 1
ATOM 1488 C C . SER A 1 193 ? 7.387 -37.927 -47.225 1.00 39.56 193 SER A C 1
ATOM 1490 O O . SER A 1 193 ? 7.926 -38.869 -46.649 1.00 39.56 193 SER A O 1
ATOM 1492 N N . ALA A 1 194 ? 6.221 -38.016 -47.855 1.00 41.53 194 ALA A N 1
ATOM 1493 C CA . ALA A 1 194 ? 5.669 -39.270 -48.335 1.00 41.53 194 ALA A CA 1
ATOM 1494 C C . ALA A 1 194 ? 6.179 -39.505 -49.765 1.00 41.53 194 ALA A C 1
ATOM 1496 O O . ALA A 1 194 ? 5.965 -38.659 -50.636 1.00 41.53 194 ALA A O 1
ATOM 1497 N N . ALA A 1 195 ? 6.848 -40.635 -49.972 1.00 44.34 195 ALA A N 1
ATOM 1498 C CA . ALA A 1 195 ? 6.899 -41.395 -51.217 1.00 44.34 195 ALA A CA 1
ATOM 1499 C C . ALA A 1 195 ? 7.231 -42.846 -50.852 1.00 44.34 195 ALA A C 1
ATOM 1501 O O . ALA A 1 195 ? 8.202 -43.031 -50.082 1.00 44.34 195 ALA A O 1
#

Secondary structure (DSSP, 8-state):
---PPPP---SSPPPSS-----PPTT--HHHHHHH--SHHHHHHHHHHHHHHTTS-HHHHHHHHHHHHH-HHHHHHHHHHHHHHHHTT-EEEES---TTS---SEEEEETTEEEEE--------HHHHHHHHHHHHHHHHHHHHSPTT------------TTS--HHHHHHHHHHHHS-----------------

pLDDT: mean 80.32, std 18.55, range [33.25, 97.44]

Foldseek 3Di:
DDDDDDPPDQLQDQEPDADCDAADVPRQLSVRLNHYPHPVSVVVSCVLRVQLVPAPPVCSVVLSVCCRVPVQQSVQLSVVCSVLVVVVWDWDAQDDDPVPDTAGIWTQHPVGIDGHHRDRPDPDPVVVQVCVQVVVLVVLLVVLADPPDDDDDPDDDPAGPPGDCPVVSVVSNVVRVPDDPPDPPPDDDDDDDDD